Protein AF-A0A7J7L8E2-F1 (afdb_monomer_lite)

Structure (mmCIF, N/CA/C/O backbone):
data_AF-A0A7J7L8E2-F1
#
_entry.id   AF-A0A7J7L8E2-F1
#
loop_
_atom_site.group_PDB
_atom_site.id
_atom_site.type_symbol
_atom_site.label_atom_id
_atom_site.label_alt_id
_atom_site.label_comp_id
_atom_site.label_asym_id
_atom_site.label_entity_id
_atom_site.label_seq_id
_atom_site.pdbx_PDB_ins_code
_atom_site.Cartn_x
_atom_site.Cartn_y
_atom_site.Cartn_z
_atom_site.occupancy
_atom_site.B_iso_or_equiv
_atom_site.auth_seq_id
_atom_site.auth_comp_id
_atom_site.auth_asym_id
_atom_site.auth_atom_id
_atom_site.pdbx_PDB_model_num
ATOM 1 N N . MET A 1 1 ? -18.702 -11.189 7.205 1.00 62.34 1 MET A N 1
ATOM 2 C CA . MET A 1 1 ? -18.300 -9.788 6.963 1.00 62.34 1 MET A CA 1
ATOM 3 C C . MET A 1 1 ? -19.363 -8.897 7.583 1.00 62.34 1 MET A C 1
ATOM 5 O O . MET A 1 1 ? -20.535 -9.150 7.340 1.00 62.34 1 MET A O 1
ATOM 9 N N . PHE A 1 2 ? -18.977 -7.926 8.412 1.00 76.00 2 PHE A N 1
ATOM 10 C CA . PHE A 1 2 ? -19.891 -6.927 8.976 1.00 76.00 2 PHE A CA 1
ATOM 11 C C . PHE A 1 2 ? -19.674 -5.593 8.262 1.00 76.00 2 PHE A C 1
ATOM 13 O O . PHE A 1 2 ? -18.532 -5.157 8.160 1.00 76.00 2 PHE A O 1
ATOM 20 N N . VAL A 1 3 ? -20.743 -4.957 7.778 1.00 73.06 3 VAL A N 1
ATOM 21 C CA . VAL A 1 3 ? -20.687 -3.646 7.112 1.00 73.06 3 VAL A CA 1
ATOM 22 C C . VAL A 1 3 ? -21.486 -2.646 7.936 1.00 73.06 3 VAL A C 1
ATOM 24 O O . VAL A 1 3 ? -22.627 -2.920 8.303 1.00 73.06 3 VAL A O 1
ATOM 27 N N . MET A 1 4 ? -20.883 -1.502 8.235 1.00 76.44 4 MET A N 1
ATOM 28 C CA . MET A 1 4 ? -21.505 -0.402 8.968 1.00 76.44 4 MET A CA 1
ATOM 29 C C . MET A 1 4 ? -21.363 0.894 8.175 1.00 76.44 4 MET A C 1
ATOM 31 O O . MET A 1 4 ? -20.362 1.092 7.484 1.00 76.44 4 MET A O 1
ATOM 35 N N . SER A 1 5 ? -22.337 1.790 8.299 1.00 73.94 5 SER A N 1
ATOM 36 C CA . SER A 1 5 ? -22.281 3.140 7.731 1.00 73.94 5 SER A CA 1
ATOM 37 C C . SER A 1 5 ? -22.187 4.175 8.852 1.00 73.94 5 SER A C 1
ATOM 39 O O . SER A 1 5 ? -22.797 3.999 9.910 1.00 73.94 5 SER A O 1
ATOM 41 N N . GLU A 1 6 ? -21.447 5.266 8.638 1.00 68.56 6 GLU A N 1
ATOM 42 C CA . GLU A 1 6 ? -21.543 6.449 9.509 1.00 68.56 6 GLU A CA 1
ATOM 43 C C . GLU A 1 6 ? -22.869 7.209 9.328 1.00 68.56 6 GLU A C 1
ATOM 45 O O . GLU A 1 6 ? -23.291 7.961 10.209 1.00 68.56 6 GLU A O 1
ATOM 50 N N . GLU A 1 7 ? -23.569 6.996 8.212 1.00 60.00 7 GLU A N 1
ATOM 51 C CA . GLU A 1 7 ? -24.880 7.599 7.987 1.00 60.00 7 GLU A CA 1
ATOM 52 C C . GLU A 1 7 ? -25.942 6.897 8.843 1.00 60.00 7 GLU A C 1
ATOM 54 O O . GLU A 1 7 ? -26.401 5.796 8.544 1.00 60.00 7 GLU A O 1
ATOM 59 N N . GLY A 1 8 ? -26.324 7.555 9.939 1.00 49.78 8 GLY A N 1
ATOM 60 C CA . GLY A 1 8 ? -27.259 7.026 10.929 1.00 49.78 8 GLY A CA 1
ATOM 61 C C . GLY A 1 8 ? -26.544 6.490 12.170 1.00 49.78 8 GLY A C 1
ATOM 62 O O . GLY A 1 8 ? -25.355 6.201 12.166 1.00 49.78 8 GLY A O 1
ATOM 63 N N . CYS A 1 9 ? -27.268 6.377 13.282 1.00 50.84 9 CYS A N 1
ATOM 64 C CA . CYS A 1 9 ? -26.746 6.073 14.622 1.00 50.84 9 CYS A CA 1
ATOM 65 C C . CYS A 1 9 ? -25.932 4.760 14.776 1.00 50.84 9 CYS A C 1
ATOM 67 O O . CYS A 1 9 ? -25.470 4.477 15.879 1.00 50.84 9 CYS A O 1
ATOM 69 N N . GLN A 1 10 ? -25.705 3.989 13.710 1.00 59.97 10 GLN A N 1
ATOM 70 C CA . GLN A 1 10 ? -25.054 2.673 13.706 1.00 59.97 10 GLN A CA 1
ATOM 71 C C . GLN A 1 10 ? -23.618 2.707 14.252 1.00 59.97 10 GLN A C 1
ATOM 73 O O . GLN A 1 10 ? -23.217 1.822 15.005 1.00 59.97 10 GLN A O 1
ATOM 78 N N . LEU A 1 11 ? -22.844 3.765 13.978 1.00 64.62 11 LEU A N 1
ATOM 79 C CA . LEU A 1 11 ? -21.490 3.889 14.538 1.00 64.62 11 LEU A CA 1
ATOM 80 C C . LEU A 1 11 ? -21.457 4.157 16.049 1.00 64.62 11 LEU A C 1
ATOM 82 O O . LEU A 1 11 ? -20.422 3.920 16.673 1.00 64.62 11 LEU A O 1
ATOM 86 N N . ARG A 1 12 ? -22.549 4.654 16.650 1.00 64.31 12 ARG A N 1
ATOM 87 C CA . ARG A 1 12 ? -22.653 4.771 18.118 1.00 64.31 12 ARG A CA 1
ATOM 88 C C . ARG A 1 12 ? -22.847 3.405 18.770 1.00 64.31 12 ARG A C 1
ATOM 90 O O . ARG A 1 12 ? -22.465 3.230 19.920 1.00 64.31 12 ARG A O 1
ATOM 97 N N . GLU A 1 13 ? -23.397 2.443 18.035 1.00 67.06 13 GLU A N 1
ATOM 98 C CA . GLU A 1 13 ? -23.658 1.087 18.520 1.00 67.06 13 GLU A CA 1
ATOM 99 C C . GLU A 1 13 ? -22.421 0.184 18.440 1.00 67.06 13 GLU A C 1
ATOM 101 O O . GLU A 1 13 ? -22.360 -0.822 19.143 1.00 67.06 13 GLU A O 1
ATOM 106 N N . LEU A 1 14 ? -21.388 0.561 17.671 1.00 74.00 14 LEU A N 1
ATOM 107 C CA . LEU A 1 14 ? -20.131 -0.194 17.561 1.00 74.00 14 LEU A CA 1
ATOM 108 C C . LEU A 1 14 ? -19.477 -0.473 18.926 1.00 74.00 14 LEU A C 1
ATOM 110 O O . LEU A 1 14 ? -18.896 -1.541 19.148 1.00 74.00 14 LEU A O 1
ATOM 114 N N . SER A 1 15 ? -19.592 0.467 19.865 1.00 69.44 15 SER A N 1
ATOM 115 C CA . SER A 1 15 ? -19.115 0.294 21.241 1.00 69.44 15 SER A CA 1
ATOM 116 C C . SER A 1 15 ? -19.786 -0.902 21.932 1.00 69.44 15 SER A C 1
ATOM 118 O O . SER A 1 15 ? -19.092 -1.673 22.595 1.00 69.44 15 SER A O 1
ATOM 120 N N . ASN A 1 16 ? -21.076 -1.133 21.675 1.00 71.06 16 ASN A N 1
ATOM 121 C CA . ASN A 1 16 ? -21.894 -2.183 22.291 1.00 71.06 16 ASN A CA 1
ATOM 122 C C . ASN A 1 16 ? -21.730 -3.566 21.633 1.00 71.06 16 ASN A C 1
ATOM 124 O O . ASN A 1 16 ? -22.112 -4.577 22.217 1.00 71.06 16 ASN A O 1
ATOM 128 N N . LEU A 1 17 ? -21.141 -3.646 20.435 1.00 73.00 17 LEU A N 1
ATOM 129 C CA . LEU A 1 17 ? -20.972 -4.907 19.701 1.00 73.00 17 LEU A CA 1
ATOM 130 C C . LEU A 1 17 ? -19.707 -5.662 20.148 1.00 73.00 17 LEU A C 1
ATOM 132 O O . LEU A 1 17 ? -18.653 -5.549 19.523 1.00 73.00 17 LEU A O 1
ATOM 136 N N . SER A 1 18 ? -19.763 -6.405 21.256 1.00 71.94 18 SER A N 1
ATOM 137 C CA . SER A 1 18 ? -18.598 -7.121 21.821 1.00 71.94 18 SER A CA 1
ATOM 138 C C . SER A 1 18 ? -18.145 -8.343 21.011 1.00 71.94 18 SER A C 1
ATOM 140 O O . SER A 1 18 ? -16.978 -8.708 21.070 1.00 71.94 18 SER A O 1
ATOM 142 N N . ASN A 1 19 ? -19.039 -8.955 20.229 1.00 72.62 19 ASN A N 1
ATOM 143 C CA . ASN A 1 19 ? -18.798 -10.254 19.582 1.00 72.62 19 ASN A CA 1
ATOM 144 C C . ASN A 1 19 ? -18.341 -10.140 18.114 1.00 72.62 19 ASN A C 1
ATOM 146 O O . ASN A 1 19 ? -18.434 -11.106 17.356 1.00 72.62 19 ASN A O 1
ATOM 150 N N . LEU A 1 20 ? -17.883 -8.957 17.686 1.00 79.25 20 LEU A N 1
ATOM 151 C CA . LEU A 1 20 ? -17.375 -8.759 16.328 1.00 79.25 20 LEU A CA 1
ATOM 152 C C . LEU A 1 20 ? -16.078 -9.546 16.136 1.00 79.25 20 LEU A C 1
ATOM 154 O O . LEU A 1 20 ? -15.086 -9.306 16.820 1.00 79.25 20 LEU A O 1
ATOM 158 N N . CYS A 1 21 ? -16.089 -10.463 15.174 1.00 83.50 21 CYS A N 1
ATOM 159 C CA . CYS A 1 21 ? -14.945 -11.286 14.811 1.00 83.50 21 CYS A CA 1
ATOM 160 C C . CYS A 1 21 ? -14.736 -11.301 13.292 1.00 83.50 21 CYS A C 1
ATOM 162 O O . CYS A 1 21 ? -15.660 -11.073 12.505 1.00 83.50 21 CYS A O 1
ATOM 164 N N . GLY A 1 22 ? -13.499 -11.562 12.868 1.00 88.50 22 GLY A N 1
ATOM 165 C CA . GLY A 1 22 ? -13.155 -11.667 11.452 1.00 88.50 22 GLY A CA 1
ATOM 166 C C . GLY A 1 22 ? -13.040 -10.303 10.770 1.00 88.50 22 GLY A C 1
ATOM 167 O O . GLY A 1 22 ? -12.054 -9.603 10.987 1.00 88.50 22 GLY A O 1
ATOM 168 N N . SER A 1 23 ? -14.008 -9.951 9.918 1.00 89.75 23 SER A N 1
ATOM 169 C CA . SER A 1 23 ? -13.927 -8.799 9.003 1.00 89.75 23 SER A CA 1
ATOM 170 C C . SER A 1 23 ? -14.968 -7.727 9.304 1.00 89.75 23 SER A C 1
ATOM 172 O O . SER A 1 23 ? -16.166 -8.033 9.320 1.00 89.75 23 SER A O 1
ATOM 174 N N . LEU A 1 24 ? -14.512 -6.482 9.455 1.00 90.06 24 LEU A N 1
ATOM 175 C CA . LEU A 1 24 ? -15.336 -5.291 9.645 1.00 90.06 24 LEU A CA 1
ATOM 176 C C . LEU A 1 24 ? -15.063 -4.262 8.543 1.00 90.06 24 LEU A C 1
ATOM 178 O O . LEU A 1 24 ? -13.916 -3.898 8.303 1.00 90.06 24 LEU A O 1
ATOM 182 N N . THR A 1 25 ? -16.122 -3.748 7.933 1.00 89.69 25 THR A N 1
ATOM 183 C CA . THR A 1 25 ? -16.076 -2.657 6.959 1.00 89.69 25 THR A CA 1
ATOM 184 C C . THR A 1 25 ? -16.905 -1.495 7.484 1.00 89.69 25 THR A C 1
ATOM 186 O O . THR A 1 25 ? -18.062 -1.674 7.867 1.00 89.69 25 THR A O 1
ATOM 189 N N . ILE A 1 26 ? -16.318 -0.305 7.505 1.00 88.69 26 ILE A N 1
ATOM 190 C CA . ILE A 1 26 ? -16.976 0.940 7.896 1.00 88.69 26 ILE A CA 1
ATOM 191 C C . ILE A 1 26 ? -16.966 1.860 6.684 1.00 88.69 26 ILE A C 1
ATOM 193 O O . ILE A 1 26 ? -15.905 2.143 6.141 1.00 88.69 26 ILE A O 1
ATOM 197 N N . THR A 1 27 ? -18.146 2.296 6.263 1.00 89.50 27 THR A N 1
ATOM 198 C CA . THR A 1 27 ? -18.373 3.079 5.045 1.00 89.50 27 THR A CA 1
ATOM 199 C C . THR A 1 27 ? -18.939 4.454 5.355 1.00 89.50 27 THR A C 1
ATOM 201 O O . THR A 1 27 ? -19.485 4.688 6.439 1.00 89.50 27 THR A O 1
ATOM 204 N N . ASN A 1 28 ? -18.836 5.351 4.374 1.00 86.69 28 ASN A N 1
ATOM 205 C CA . ASN A 1 28 ? -19.310 6.729 4.446 1.00 86.69 28 ASN A CA 1
ATOM 206 C C . ASN A 1 28 ? -18.689 7.530 5.598 1.00 86.69 28 ASN A C 1
ATOM 208 O O . ASN A 1 28 ? -19.360 8.395 6.160 1.00 86.69 28 ASN A O 1
ATOM 212 N N . ILE A 1 29 ? -17.426 7.256 5.948 1.00 87.25 29 ILE A N 1
ATOM 213 C CA . ILE A 1 29 ? -16.727 7.993 7.008 1.00 87.25 29 ILE A CA 1
ATOM 214 C C . ILE A 1 29 ? -16.517 9.443 6.559 1.00 87.25 29 ILE A C 1
ATOM 216 O O . ILE A 1 29 ? -16.008 9.682 5.462 1.00 87.25 29 ILE A O 1
ATOM 220 N N . ARG A 1 30 ? -16.912 10.411 7.389 1.00 84.62 30 ARG A N 1
ATOM 221 C CA . ARG A 1 30 ? -16.850 11.848 7.082 1.00 84.62 30 ARG A CA 1
ATOM 222 C C . ARG A 1 30 ? -15.843 12.574 7.968 1.00 84.62 30 ARG A C 1
ATOM 224 O O . ARG A 1 30 ? -15.868 12.446 9.193 1.00 84.62 30 ARG A O 1
ATOM 231 N N . GLY A 1 31 ? -15.025 13.423 7.348 1.00 70.75 31 GLY A N 1
ATOM 232 C CA . GLY A 1 31 ? -14.178 14.390 8.053 1.00 70.75 31 GLY A CA 1
ATOM 233 C C . GLY A 1 31 ? -15.004 15.394 8.865 1.00 70.75 31 GLY A C 1
ATOM 234 O O . GLY A 1 31 ? -16.132 15.730 8.485 1.00 70.75 31 GLY A O 1
ATOM 235 N N . GLY A 1 32 ? -14.467 15.853 10.002 1.00 63.94 32 GLY A N 1
ATOM 236 C CA . GLY A 1 32 ? -15.132 16.825 10.885 1.00 63.94 32 GLY A CA 1
ATOM 237 C C . GLY A 1 32 ? -16.279 16.269 11.749 1.00 63.94 32 GLY A C 1
ATOM 238 O O . GLY A 1 32 ? -17.032 17.046 12.341 1.00 63.94 32 GLY A O 1
ATOM 239 N N . GLY A 1 33 ? -16.432 14.940 11.815 1.00 62.44 33 GLY A N 1
ATOM 240 C CA . GLY A 1 33 ? -17.435 14.234 12.620 1.00 62.44 33 GLY A CA 1
ATOM 241 C C . GLY A 1 33 ? -17.157 14.197 14.134 1.00 62.44 33 GLY A C 1
ATOM 242 O O . GLY A 1 33 ? -16.244 14.837 14.652 1.00 62.44 33 GLY A O 1
ATOM 243 N N . SER A 1 34 ? -17.993 13.456 14.874 1.00 59.78 34 SER A N 1
ATOM 244 C CA . SER A 1 34 ? -17.944 13.330 16.346 1.00 59.78 34 SER A CA 1
ATOM 245 C C . SER A 1 34 ? -16.536 13.041 16.883 1.00 59.78 34 SER A C 1
ATOM 247 O O . SER A 1 34 ? -15.856 12.173 16.363 1.00 59.78 34 SER A O 1
ATOM 249 N N . LYS A 1 35 ? -16.135 13.676 17.991 1.00 65.44 35 LYS A N 1
ATOM 250 C CA . LYS A 1 35 ? -14.823 13.464 18.641 1.00 65.44 35 LYS A CA 1
ATOM 251 C C . LYS A 1 35 ? -14.735 12.188 19.489 1.00 65.44 35 LYS A C 1
ATOM 253 O O . LYS A 1 35 ? -13.737 11.959 20.167 1.00 65.44 35 LYS A O 1
ATOM 258 N N . GLU A 1 36 ? -15.796 11.389 19.521 1.00 66.69 36 GLU A N 1
ATOM 259 C CA . GLU A 1 36 ? -15.841 10.164 20.314 1.00 66.69 36 GLU A CA 1
ATOM 260 C C . GLU A 1 36 ? -15.105 9.031 19.597 1.00 66.69 36 GLU A C 1
ATOM 262 O O . GLU A 1 36 ? -15.497 8.615 18.503 1.00 66.69 36 GLU A O 1
ATOM 267 N N . SER A 1 37 ? -14.059 8.511 20.247 1.00 68.25 37 SER A N 1
ATOM 268 C CA . SER A 1 37 ? -13.325 7.334 19.782 1.00 68.25 37 SER A CA 1
ATOM 269 C C . SER A 1 37 ? -14.286 6.179 19.497 1.00 68.25 37 SER A C 1
ATOM 271 O O . SER A 1 37 ? -15.122 5.809 20.329 1.00 68.25 37 SER A O 1
ATOM 273 N N . LYS A 1 38 ? -14.153 5.579 18.315 1.00 73.38 38 LYS A N 1
ATOM 274 C CA . LYS A 1 38 ? -14.846 4.346 17.965 1.00 73.38 38 LYS A CA 1
ATOM 275 C C . LYS A 1 38 ? -14.009 3.225 18.570 1.00 73.38 38 LYS A C 1
ATOM 277 O O . LYS A 1 38 ? -12.887 3.000 18.147 1.00 73.38 38 LYS A O 1
ATOM 282 N N . ASN A 1 39 ? -14.525 2.577 19.613 1.00 76.94 39 ASN A N 1
ATOM 283 C CA . ASN A 1 39 ? -13.834 1.602 20.472 1.00 76.94 39 ASN A CA 1
ATOM 284 C C . ASN A 1 39 ? -13.372 0.312 19.734 1.00 76.94 39 ASN A C 1
ATOM 286 O O . ASN A 1 39 ? -13.787 -0.791 20.084 1.00 76.94 39 ASN A O 1
ATOM 290 N N . LEU A 1 40 ? -12.541 0.438 18.695 1.00 86.12 40 LEU A N 1
ATOM 291 C CA . LEU A 1 40 ? -12.001 -0.642 17.868 1.00 86.12 40 LEU A CA 1
ATOM 292 C C . LEU A 1 40 ? -10.788 -1.309 18.517 1.00 86.12 40 LEU A C 1
ATOM 294 O O . LEU A 1 40 ? -10.596 -2.512 18.349 1.00 86.12 40 LEU A O 1
ATOM 298 N N . LYS A 1 41 ? -10.036 -0.572 19.342 1.00 85.44 41 LYS A N 1
ATOM 299 C CA . LYS A 1 41 ? -8.936 -1.118 20.147 1.00 85.44 41 LYS A CA 1
ATOM 300 C C . LYS A 1 41 ? -9.336 -2.278 21.044 1.00 85.44 41 LYS A C 1
ATOM 302 O O . LYS A 1 41 ? -8.492 -3.114 21.314 1.00 85.44 41 LYS A O 1
ATOM 307 N N . SER A 1 42 ? -10.578 -2.331 21.529 1.00 85.38 42 SER A N 1
ATOM 308 C CA . SER A 1 42 ? -11.051 -3.431 22.388 1.00 85.38 42 SER A CA 1
ATOM 309 C C . SER A 1 42 ? -11.581 -4.635 21.606 1.00 85.38 42 SER A C 1
ATOM 311 O O . SER A 1 42 ? -11.884 -5.668 22.198 1.00 85.38 42 SER A O 1
ATOM 313 N N . LYS A 1 43 ? -11.709 -4.536 20.276 1.00 87.88 43 LYS A N 1
ATOM 314 C CA . LYS A 1 43 ? -12.292 -5.586 19.429 1.00 87.88 43 LYS A CA 1
ATOM 315 C C . LYS A 1 43 ? -11.217 -6.579 18.985 1.00 87.88 43 LYS A C 1
ATOM 317 O O . LYS A 1 43 ? -10.881 -6.684 17.807 1.00 87.88 43 LYS A O 1
ATOM 322 N N . GLU A 1 44 ? -10.674 -7.321 19.945 1.00 88.56 44 GLU A N 1
ATOM 323 C CA . GLU A 1 44 ? -9.507 -8.196 19.765 1.00 88.56 44 GLU A CA 1
ATOM 324 C C . GLU A 1 44 ? -9.685 -9.353 18.774 1.00 88.56 44 GLU A C 1
ATOM 326 O O . GLU A 1 44 ? -8.687 -9.950 18.367 1.00 88.56 44 GLU A O 1
ATOM 331 N N . HIS A 1 45 ? -10.921 -9.685 18.385 1.00 90.31 45 HIS A N 1
ATOM 332 C CA . HIS A 1 45 ? -11.242 -10.750 17.427 1.00 90.31 45 HIS A CA 1
ATOM 333 C C . HIS A 1 45 ? -11.388 -10.251 15.981 1.00 90.31 45 HIS A C 1
ATOM 335 O O . HIS A 1 45 ? -11.566 -11.063 15.066 1.00 90.31 45 HIS A O 1
ATOM 341 N N . ILE A 1 46 ? -11.299 -8.938 15.746 1.00 90.31 46 ILE A N 1
ATOM 342 C CA . ILE A 1 46 ? -11.226 -8.386 14.391 1.00 90.31 46 ILE A CA 1
ATOM 343 C C . ILE A 1 46 ? -9.827 -8.666 13.826 1.00 90.31 46 ILE A C 1
ATOM 345 O O . ILE A 1 46 ? -8.806 -8.482 14.490 1.00 90.31 46 ILE A O 1
ATOM 349 N N . ARG A 1 47 ? -9.797 -9.169 12.594 1.00 91.69 47 ARG A N 1
ATOM 350 C CA . ARG A 1 47 ? -8.588 -9.524 11.835 1.00 91.69 47 ARG A CA 1
ATOM 351 C C . ARG A 1 47 ? -8.488 -8.748 10.528 1.00 91.69 47 ARG A C 1
ATOM 353 O O . ARG A 1 47 ? -7.381 -8.498 10.065 1.00 91.69 47 ARG A O 1
ATOM 360 N N . LYS A 1 48 ? -9.620 -8.335 9.955 1.00 93.00 48 LYS A N 1
ATOM 361 C CA . LYS A 1 48 ? -9.686 -7.531 8.732 1.00 93.00 48 LYS A CA 1
ATOM 362 C C . LYS A 1 48 ? -10.517 -6.278 8.993 1.00 93.00 48 LYS A C 1
ATOM 364 O O . LYS A 1 48 ? -11.625 -6.381 9.522 1.00 93.00 48 LYS A O 1
ATOM 369 N N . LEU A 1 49 ? -9.983 -5.116 8.639 1.00 92.56 49 LEU A N 1
ATOM 370 C CA . LEU A 1 49 ? -10.658 -3.830 8.779 1.00 92.56 49 LEU A CA 1
ATOM 371 C C . LEU A 1 49 ? -10.591 -3.080 7.452 1.00 92.56 49 LEU A C 1
ATOM 373 O O . LEU A 1 49 ? -9.524 -2.975 6.851 1.00 92.56 49 LEU A O 1
ATOM 377 N N . GLN A 1 50 ? -11.721 -2.532 7.026 1.00 94.25 50 GLN A N 1
ATOM 378 C CA . GLN A 1 50 ? -11.793 -1.581 5.928 1.00 94.25 50 GLN A CA 1
ATOM 379 C C . GLN A 1 50 ? -12.451 -0.292 6.410 1.00 94.25 50 GLN A C 1
ATOM 381 O O . GLN A 1 50 ? -13.533 -0.330 6.997 1.00 94.25 50 GLN A O 1
ATOM 386 N N . LEU A 1 51 ? -11.799 0.832 6.136 1.00 92.50 51 LEU A N 1
ATOM 387 C CA . LEU A 1 51 ? -12.334 2.174 6.331 1.00 92.50 51 LEU A CA 1
ATOM 388 C C . LEU A 1 51 ? -12.526 2.814 4.959 1.00 92.50 51 LEU A C 1
ATOM 390 O O . LEU A 1 51 ? -11.572 2.958 4.197 1.00 92.50 51 LEU A O 1
ATOM 394 N N . ASP A 1 52 ? -13.766 3.162 4.650 1.00 92.00 52 ASP A N 1
ATOM 395 C CA . ASP A 1 52 ? -14.184 3.748 3.384 1.00 92.00 52 ASP A CA 1
ATOM 396 C C . ASP A 1 52 ? -14.789 5.128 3.655 1.00 92.00 52 ASP A C 1
ATOM 398 O O . ASP A 1 52 ? -15.870 5.268 4.244 1.00 92.00 52 ASP A O 1
ATOM 402 N N . PHE A 1 53 ? -14.011 6.150 3.307 1.00 91.25 53 PHE A N 1
ATOM 403 C CA . PHE A 1 53 ? -14.345 7.550 3.511 1.00 91.25 53 PHE A CA 1
ATOM 404 C C . PHE A 1 53 ? -15.223 8.065 2.373 1.00 91.25 53 PHE A C 1
ATOM 406 O O . PHE A 1 53 ? -15.231 7.538 1.260 1.00 91.25 53 PHE A O 1
ATOM 413 N N . VAL A 1 54 ? -15.985 9.125 2.640 1.00 89.00 54 VAL A N 1
ATOM 414 C CA . VAL A 1 54 ? -16.812 9.743 1.603 1.00 89.00 54 VAL A CA 1
ATOM 415 C C . VAL A 1 54 ? -15.921 10.284 0.489 1.00 89.00 54 VAL A C 1
ATOM 417 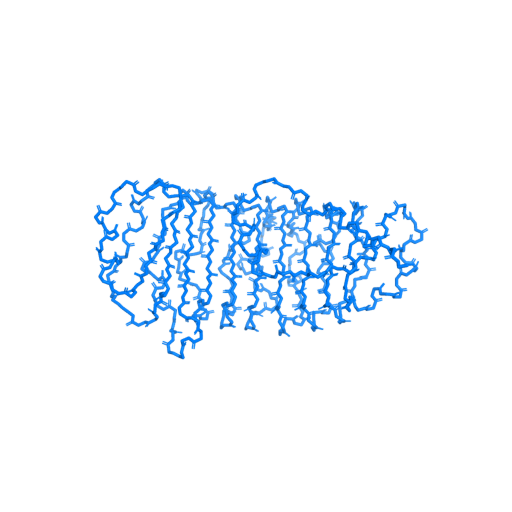O O . VAL A 1 54 ? -15.161 11.238 0.654 1.00 89.00 54 VAL A O 1
ATOM 420 N N . LYS A 1 55 ? -16.075 9.680 -0.687 1.00 86.06 55 LYS A N 1
ATOM 421 C CA . LYS A 1 55 ? -15.338 10.016 -1.899 1.00 86.06 55 LYS A CA 1
ATOM 422 C C . LYS A 1 55 ? -15.387 11.518 -2.208 1.00 86.06 55 LYS A C 1
ATOM 424 O O . LYS A 1 55 ? -16.460 12.088 -2.398 1.00 86.06 55 LYS A O 1
ATOM 429 N N . TYR A 1 56 ? -14.205 12.128 -2.323 1.00 74.12 56 TYR A N 1
ATOM 430 C CA . TYR A 1 56 ? -13.997 13.534 -2.701 1.00 74.12 56 TYR A CA 1
ATOM 431 C C . TYR A 1 56 ? -14.750 14.547 -1.820 1.00 74.12 56 TYR A C 1
ATOM 433 O O . TYR A 1 56 ? -15.243 15.571 -2.307 1.00 74.12 56 TYR A O 1
ATOM 441 N N . GLN A 1 57 ? -14.842 14.278 -0.514 1.00 78.38 57 GLN A N 1
ATOM 442 C CA . GLN A 1 57 ? -15.320 15.265 0.450 1.00 78.38 57 GLN A CA 1
ATOM 443 C C . GLN A 1 57 ? -14.371 16.478 0.464 1.00 78.38 57 GLN A C 1
ATOM 445 O O . GLN A 1 57 ? -13.189 16.350 0.757 1.00 78.38 57 GLN A O 1
ATOM 450 N N . ARG A 1 58 ? -14.895 17.665 0.125 1.00 72.56 58 ARG A N 1
ATOM 451 C CA . ARG A 1 58 ? -14.091 18.890 -0.069 1.00 72.56 58 ARG A CA 1
ATOM 452 C C . ARG A 1 58 ? -13.354 19.374 1.184 1.00 72.56 58 ARG A C 1
ATOM 454 O O . ARG A 1 58 ? -12.285 19.950 1.045 1.00 72.56 58 ARG A O 1
ATOM 461 N N . ASP A 1 59 ? -13.914 19.116 2.362 1.00 75.88 59 ASP A N 1
ATOM 462 C CA . ASP A 1 59 ? -13.414 19.617 3.648 1.00 75.88 59 ASP A CA 1
ATOM 463 C C . ASP A 1 59 ? -12.956 18.477 4.581 1.00 75.88 59 ASP A C 1
ATOM 465 O O . ASP A 1 59 ? -13.012 18.615 5.802 1.00 75.88 59 ASP A O 1
ATOM 469 N N . ASP A 1 60 ? -12.570 17.317 4.031 1.00 80.81 60 ASP A N 1
ATOM 470 C CA . ASP A 1 60 ? -11.988 16.241 4.842 1.00 80.81 60 ASP A CA 1
ATOM 471 C C . ASP A 1 60 ? -10.523 16.554 5.168 1.00 80.81 60 ASP A C 1
ATOM 473 O O . ASP A 1 60 ? -9.639 16.447 4.322 1.00 80.81 60 ASP A O 1
ATOM 477 N N . ASP A 1 61 ? -10.273 16.942 6.416 1.00 81.88 61 ASP A N 1
ATOM 478 C CA . ASP A 1 61 ? -8.935 17.154 6.970 1.00 81.88 61 ASP A CA 1
ATOM 479 C C . ASP A 1 61 ? -8.259 15.844 7.416 1.00 81.88 61 ASP A C 1
ATOM 481 O O . ASP A 1 61 ? -7.134 15.856 7.920 1.00 81.88 61 ASP A O 1
ATOM 485 N N . GLY A 1 62 ? -8.942 14.707 7.246 1.00 85.62 62 GLY A N 1
ATOM 486 C CA . GLY A 1 62 ? -8.501 13.395 7.689 1.00 85.62 62 GLY A CA 1
ATOM 487 C C . GLY A 1 62 ? -8.678 13.154 9.187 1.00 85.62 62 GLY A C 1
ATOM 488 O O . GLY A 1 62 ? -8.380 12.064 9.662 1.00 85.62 62 GLY A O 1
ATOM 489 N N . SER A 1 63 ? -9.204 14.105 9.964 1.00 87.50 63 SER A N 1
ATOM 490 C CA . SER A 1 63 ? -9.288 13.980 11.430 1.00 87.50 63 SER A CA 1
ATOM 491 C C . SER A 1 63 ? -10.099 12.772 11.909 1.00 87.50 63 SER A C 1
ATOM 493 O O . SER A 1 63 ? -9.824 12.224 12.976 1.00 87.50 63 SER A O 1
ATOM 495 N N . ALA A 1 64 ? -11.073 12.310 11.119 1.00 88.69 64 ALA A N 1
ATOM 496 C CA . ALA A 1 64 ? -11.946 11.200 11.492 1.00 88.69 64 ALA A CA 1
ATOM 497 C C . ALA A 1 64 ? -11.191 9.875 11.680 1.00 88.69 64 ALA A C 1
ATOM 499 O O . ALA A 1 64 ? -11.602 9.053 12.500 1.00 88.69 64 ALA A O 1
ATOM 500 N N . ILE A 1 65 ? -10.066 9.671 10.984 1.00 90.06 65 ILE A N 1
ATOM 501 C CA . ILE A 1 65 ? -9.281 8.434 11.089 1.00 90.06 65 ILE A CA 1
ATOM 502 C C . ILE A 1 65 ? -8.715 8.215 12.504 1.00 90.06 65 ILE A C 1
ATOM 504 O O . ILE A 1 65 ? -8.568 7.072 12.928 1.00 90.06 65 ILE A O 1
ATOM 508 N N . GLU A 1 66 ? -8.488 9.284 13.282 1.00 88.00 66 GLU A N 1
ATOM 509 C CA . GLU A 1 66 ? -8.033 9.226 14.686 1.00 88.00 66 GLU A CA 1
ATOM 510 C C . GLU A 1 66 ? -8.983 8.423 15.587 1.00 88.00 66 GLU A C 1
ATOM 512 O O . GLU A 1 66 ? -8.595 7.894 16.627 1.00 88.00 66 GLU A O 1
ATOM 517 N N . LEU A 1 67 ? -10.247 8.296 15.183 1.00 86.56 67 LEU A N 1
ATOM 518 C CA . LEU A 1 67 ? -11.269 7.610 15.961 1.00 86.56 67 LEU A CA 1
ATOM 519 C C . LEU A 1 67 ? -11.264 6.096 15.746 1.00 86.56 67 LEU A C 1
ATOM 521 O O . LEU A 1 67 ? -11.926 5.400 16.511 1.00 86.56 67 LEU A O 1
ATOM 525 N N . PHE A 1 68 ? -10.559 5.593 14.728 1.00 88.62 68 PHE A N 1
ATOM 526 C CA . PHE A 1 68 ? -10.663 4.211 14.249 1.00 88.62 68 PHE A CA 1
ATOM 527 C C . PHE A 1 68 ? -9.408 3.369 14.507 1.00 88.62 68 PHE A C 1
ATOM 529 O O . PHE A 1 68 ? -9.163 2.400 13.789 1.00 88.62 68 PHE A O 1
ATOM 536 N N . GLU A 1 69 ? -8.623 3.702 15.534 1.00 90.25 69 GLU A N 1
ATOM 537 C CA . GLU A 1 69 ? -7.427 2.929 15.875 1.00 90.25 69 GLU A CA 1
ATOM 538 C C . GLU A 1 69 ? -7.785 1.454 16.191 1.00 90.25 69 GLU A C 1
ATOM 540 O O . GLU A 1 69 ? -8.551 1.187 17.129 1.00 90.25 69 GLU A O 1
ATOM 545 N N . PRO A 1 70 ? -7.268 0.483 15.412 1.00 89.94 70 PRO A N 1
ATOM 546 C CA . PRO A 1 70 ? -7.637 -0.923 15.534 1.00 89.94 70 PRO A CA 1
ATOM 547 C C . PRO A 1 70 ? -6.881 -1.637 16.661 1.00 89.94 70 PRO A C 1
ATOM 549 O O . PRO A 1 70 ? -5.858 -1.170 17.160 1.00 89.94 70 PRO A O 1
ATOM 552 N N . HIS A 1 71 ? -7.351 -2.830 17.036 1.00 89.44 71 HIS A N 1
ATOM 553 C CA . HIS A 1 71 ? -6.570 -3.732 17.884 1.00 89.44 71 HIS A CA 1
ATOM 554 C C . HIS A 1 71 ? -5.298 -4.214 17.139 1.00 89.44 71 HIS A C 1
ATOM 556 O O . HIS A 1 71 ? -5.395 -4.568 15.962 1.00 89.44 71 HIS A O 1
ATOM 562 N N . PRO A 1 72 ? -4.133 -4.368 17.803 1.00 88.56 72 PRO A N 1
ATOM 563 C CA . PRO A 1 72 ? -2.877 -4.842 17.187 1.00 88.56 72 PRO A CA 1
ATOM 564 C C . PRO A 1 72 ? -2.900 -6.227 16.507 1.00 88.56 72 PRO A C 1
ATOM 566 O O . PRO A 1 72 ? -1.953 -6.594 15.814 1.00 88.56 72 PRO A O 1
ATOM 569 N N . ASN A 1 73 ? -3.984 -6.994 16.676 1.00 90.19 73 ASN A N 1
ATOM 570 C CA . ASN A 1 73 ? -4.148 -8.325 16.077 1.00 90.19 73 ASN A CA 1
ATOM 571 C C . ASN A 1 73 ? -4.639 -8.238 14.622 1.00 90.19 73 ASN A C 1
ATOM 573 O O . ASN A 1 73 ? -4.967 -9.260 14.021 1.00 90.19 73 ASN A O 1
ATOM 577 N N . LEU A 1 74 ? -4.768 -7.024 14.085 1.00 91.12 74 LEU A N 1
ATOM 578 C CA . LEU A 1 74 ? -5.217 -6.794 12.727 1.00 91.12 74 LEU A CA 1
ATOM 579 C C . LEU A 1 74 ? -4.213 -7.385 11.730 1.00 91.12 74 LEU A C 1
ATOM 581 O O . LEU A 1 74 ? -3.022 -7.096 11.783 1.00 91.12 74 LEU A O 1
ATOM 585 N N . GLU A 1 75 ? -4.713 -8.202 10.810 1.00 93.19 75 GLU A N 1
ATOM 586 C CA . GLU A 1 75 ? -3.923 -8.881 9.781 1.00 93.19 75 GLU A CA 1
ATOM 587 C C . GLU A 1 75 ? -4.079 -8.226 8.406 1.00 93.19 75 GLU A C 1
ATOM 589 O O . GLU A 1 75 ? -3.157 -8.277 7.591 1.00 93.19 75 GLU A O 1
ATOM 594 N N . MET A 1 76 ? -5.226 -7.594 8.145 1.00 94.06 76 MET A N 1
ATOM 595 C CA . MET A 1 76 ? -5.510 -6.882 6.901 1.00 94.06 76 MET A CA 1
ATOM 596 C C . MET A 1 76 ? -6.139 -5.525 7.190 1.00 94.06 76 MET A C 1
ATOM 598 O O . MET A 1 76 ? -7.134 -5.444 7.916 1.00 94.06 76 MET A O 1
ATOM 602 N N . PHE A 1 77 ? -5.587 -4.484 6.573 1.00 93.81 77 PHE A N 1
ATOM 603 C CA . PHE A 1 77 ? -6.115 -3.136 6.683 1.00 93.81 77 PHE A CA 1
ATOM 604 C C . PHE A 1 77 ? -6.270 -2.471 5.318 1.00 93.81 77 PHE A C 1
ATOM 606 O O . PHE A 1 77 ? -5.313 -2.410 4.547 1.00 93.81 77 PHE A O 1
ATOM 613 N N . THR A 1 78 ? -7.470 -1.963 5.046 1.00 95.00 78 THR A N 1
ATOM 614 C CA . THR A 1 78 ? -7.805 -1.241 3.817 1.00 95.00 78 THR A CA 1
ATOM 615 C C . THR A 1 78 ? -8.315 0.155 4.153 1.00 95.00 78 THR A C 1
ATOM 617 O O . THR A 1 78 ? -9.222 0.305 4.973 1.00 95.00 78 THR A O 1
ATOM 620 N N . ILE A 1 79 ? -7.760 1.169 3.494 1.00 94.75 79 ILE A N 1
ATOM 621 C CA . ILE A 1 79 ? -8.188 2.567 3.602 1.00 94.75 79 ILE A CA 1
ATOM 622 C C . ILE A 1 79 ? -8.544 3.064 2.202 1.00 94.75 79 ILE A C 1
ATOM 624 O O . ILE A 1 79 ? -7.706 3.013 1.300 1.00 94.75 79 ILE A O 1
ATOM 628 N N . LEU A 1 80 ? -9.775 3.544 2.031 1.00 93.75 80 LEU A N 1
ATOM 629 C CA . LEU A 1 80 ? -10.280 4.084 0.771 1.00 93.75 80 LEU A CA 1
ATOM 630 C C . LEU A 1 80 ? -10.672 5.552 0.938 1.00 93.75 80 LEU A C 1
ATOM 632 O O . LEU A 1 80 ? -11.353 5.896 1.903 1.00 93.75 80 LEU A O 1
ATOM 636 N N . TYR A 1 81 ? -10.284 6.391 -0.023 1.00 92.88 81 TYR A N 1
ATOM 637 C CA . TYR A 1 81 ? -10.729 7.787 -0.148 1.00 92.88 81 TYR A CA 1
ATOM 638 C C . TYR A 1 81 ? -10.408 8.709 1.041 1.00 92.88 81 TYR A C 1
ATOM 640 O O . TYR A 1 81 ? -11.071 9.729 1.215 1.00 92.88 81 TYR A O 1
ATOM 648 N N . TYR A 1 82 ? -9.399 8.382 1.852 1.00 92.75 82 TYR A N 1
ATOM 649 C CA . TYR A 1 82 ? -8.961 9.238 2.958 1.00 92.75 82 TYR A CA 1
ATOM 650 C C . TYR A 1 82 ? -8.499 10.611 2.444 1.00 92.75 82 TYR A C 1
ATOM 652 O O . TYR A 1 82 ? -7.609 10.684 1.590 1.00 92.75 82 TYR A O 1
ATOM 660 N N . GLY A 1 83 ? -9.093 11.693 2.960 1.00 91.50 83 GLY A N 1
ATOM 661 C CA . GLY A 1 83 ? -8.833 13.061 2.505 1.00 91.50 83 GLY A CA 1
ATOM 662 C C . GLY A 1 83 ? -7.647 13.762 3.169 1.00 91.50 83 GLY A C 1
ATOM 663 O O . GLY A 1 83 ? -7.212 14.800 2.670 1.00 91.50 83 GLY A O 1
ATOM 664 N N . GLY A 1 84 ? -7.088 13.209 4.250 1.00 91.19 84 GLY A N 1
ATOM 665 C CA . GLY A 1 84 ? -5.961 13.818 4.961 1.00 91.19 84 GLY A CA 1
ATOM 666 C C . GLY A 1 84 ? -4.621 13.678 4.232 1.00 91.19 84 GLY A C 1
ATOM 667 O O . GLY A 1 84 ? -4.366 12.703 3.526 1.00 91.19 84 GLY A O 1
ATOM 668 N N . SER A 1 85 ? -3.718 14.640 4.448 1.00 90.94 85 SER A N 1
ATOM 669 C CA . SER A 1 85 ? -2.386 14.641 3.819 1.00 90.94 85 SER A CA 1
ATOM 670 C C . SER A 1 85 ? -1.349 13.771 4.528 1.00 90.94 85 SER A C 1
ATOM 672 O O . SER A 1 85 ? -0.325 13.409 3.946 1.00 90.94 85 SER A O 1
ATOM 674 N N . LYS A 1 86 ? -1.609 13.413 5.789 1.00 90.75 86 LYS A N 1
ATOM 675 C CA . LYS A 1 86 ? -0.754 12.563 6.625 1.00 90.75 86 LYS A CA 1
ATOM 676 C C . LYS A 1 86 ? -1.617 11.605 7.424 1.00 90.75 86 LYS A C 1
ATOM 678 O O . LYS A 1 86 ? -2.747 11.932 7.782 1.00 90.75 86 LYS A O 1
ATOM 683 N N . PHE A 1 87 ? -1.074 10.434 7.719 1.00 91.50 87 PHE A N 1
ATOM 684 C CA . PHE A 1 87 ? -1.711 9.497 8.634 1.00 91.50 87 PHE A CA 1
ATOM 685 C C . PHE A 1 87 ? -1.456 9.872 10.104 1.00 91.50 87 PHE A C 1
ATOM 687 O O . PHE A 1 87 ? -0.453 10.523 10.407 1.00 91.50 87 PHE A O 1
ATOM 694 N N . PRO A 1 88 ? -2.357 9.469 11.017 1.00 88.44 88 PRO A N 1
ATOM 695 C CA . PRO A 1 88 ? -2.235 9.726 12.449 1.00 88.44 88 PRO A CA 1
ATOM 696 C C . PRO A 1 88 ? -1.092 8.920 13.073 1.00 88.44 88 PRO A C 1
ATOM 698 O O . PRO A 1 88 ? -0.648 7.910 12.525 1.00 88.44 88 PRO A O 1
ATOM 701 N N . LYS A 1 89 ? -0.668 9.301 14.283 1.00 86.62 89 LYS A N 1
ATOM 702 C CA . LYS A 1 89 ? 0.470 8.661 14.972 1.00 86.62 89 LYS A CA 1
ATOM 703 C C . LYS A 1 89 ? 0.301 7.160 15.188 1.00 86.62 89 LYS A C 1
ATOM 705 O O . LYS A 1 89 ? 1.278 6.420 15.154 1.00 86.62 89 LYS A O 1
ATOM 710 N N . TRP A 1 90 ? -0.922 6.684 15.403 1.00 87.50 90 TRP A N 1
ATOM 711 C CA . TRP A 1 90 ? -1.154 5.258 15.627 1.00 87.50 90 TRP A CA 1
ATOM 712 C C . TRP A 1 90 ? -0.876 4.393 14.383 1.00 87.50 90 TRP A C 1
ATOM 714 O O . TRP A 1 90 ? -0.655 3.190 14.514 1.00 87.50 90 TRP A O 1
ATOM 724 N N . MET A 1 91 ? -0.806 4.999 13.191 1.00 87.69 91 MET A N 1
ATOM 725 C CA . MET A 1 91 ? -0.388 4.343 11.945 1.00 87.69 91 MET A CA 1
ATOM 726 C C . MET A 1 91 ? 1.132 4.249 11.779 1.00 87.69 91 MET A C 1
ATOM 728 O O . MET A 1 91 ? 1.599 3.600 10.844 1.00 87.69 91 MET A O 1
ATOM 732 N N . GLU A 1 92 ? 1.924 4.871 12.658 1.00 83.00 92 GLU A N 1
ATOM 733 C CA . GLU A 1 92 ? 3.391 4.779 12.625 1.00 83.00 92 GLU A CA 1
ATOM 734 C C . GLU A 1 92 ? 3.922 3.412 13.086 1.00 83.00 92 GLU A C 1
ATOM 736 O O . GLU A 1 92 ? 5.132 3.220 13.096 1.00 83.00 92 GLU A O 1
ATOM 741 N N . PHE A 1 93 ? 3.036 2.471 13.448 1.00 71.69 93 PHE A N 1
ATOM 742 C CA . PHE A 1 93 ? 3.302 1.047 13.693 1.00 71.69 93 PHE A CA 1
ATOM 743 C C . PHE A 1 93 ? 4.716 0.745 14.221 1.00 71.69 93 PHE A C 1
ATOM 745 O O . PHE A 1 93 ? 5.554 0.156 13.544 1.00 71.69 93 PHE A O 1
ATOM 752 N N . GLN A 1 94 ? 4.991 1.152 15.457 1.00 58.97 94 GLN A N 1
ATOM 753 C CA . GLN A 1 94 ? 6.359 1.207 15.981 1.00 58.97 94 GLN A CA 1
ATOM 754 C C . GLN A 1 94 ? 6.925 -0.138 16.494 1.00 58.97 94 GLN A C 1
ATOM 756 O O . GLN A 1 94 ? 7.831 -0.133 17.326 1.00 58.97 94 GLN A O 1
ATOM 761 N N . SER A 1 95 ? 6.414 -1.312 16.095 1.00 53.50 95 SER A N 1
ATOM 762 C CA . SER A 1 95 ? 6.874 -2.585 16.693 1.00 53.50 95 SER A CA 1
ATOM 763 C C . SER A 1 95 ? 6.562 -3.858 15.903 1.00 53.50 95 SER A C 1
ATOM 765 O O . SER A 1 95 ? 5.574 -3.945 15.178 1.00 53.50 95 SER A O 1
ATOM 767 N N . SER A 1 96 ? 7.351 -4.900 16.191 1.00 56.81 96 SER A N 1
ATOM 768 C CA . SER A 1 96 ? 7.152 -6.312 15.813 1.00 56.81 96 SER A CA 1
ATOM 769 C C . SER A 1 96 ? 5.860 -6.948 16.356 1.00 56.81 96 SER A C 1
ATOM 771 O O . SER A 1 96 ? 5.500 -8.056 15.965 1.00 56.81 96 SER A O 1
ATOM 773 N N . SER A 1 97 ? 5.136 -6.254 17.239 1.00 60.03 97 SER A N 1
ATOM 774 C CA . SER A 1 97 ? 3.887 -6.718 17.860 1.00 60.03 97 SER A CA 1
ATOM 775 C C . SER A 1 97 ? 2.652 -6.619 16.957 1.00 60.03 97 SER A C 1
ATOM 777 O O . SER A 1 97 ? 1.579 -7.076 17.349 1.00 60.03 97 SER A O 1
ATOM 779 N N . ILE A 1 98 ? 2.767 -6.001 15.779 1.00 78.69 98 ILE A N 1
ATOM 780 C CA . ILE A 1 98 ? 1.650 -5.820 14.846 1.00 78.69 98 ILE A CA 1
ATOM 781 C C . ILE A 1 98 ? 1.628 -6.967 13.836 1.00 78.69 98 ILE A C 1
ATOM 783 O O . ILE A 1 98 ? 2.612 -7.232 13.145 1.00 78.69 98 ILE A O 1
ATOM 787 N N . MET A 1 99 ? 0.477 -7.627 13.714 1.00 85.00 99 MET A N 1
ATOM 788 C CA . MET A 1 99 ? 0.289 -8.806 12.854 1.00 85.00 99 MET A CA 1
ATOM 789 C C . MET A 1 99 ? -0.124 -8.462 11.414 1.00 85.00 99 MET A C 1
ATOM 791 O O . MET A 1 99 ? -0.591 -9.336 10.684 1.00 85.00 99 MET A O 1
ATOM 795 N N . LEU A 1 100 ? 0.048 -7.208 10.991 1.00 90.75 100 LEU A N 1
ATOM 796 C CA . LEU A 1 100 ? -0.458 -6.694 9.722 1.00 90.75 100 LEU A CA 1
ATOM 797 C C . LEU A 1 100 ? 0.272 -7.310 8.521 1.00 90.75 100 LEU A C 1
ATOM 799 O O . LEU A 1 100 ? 1.382 -6.925 8.169 1.00 90.75 100 LEU A O 1
ATOM 803 N N . ARG A 1 101 ? -0.385 -8.257 7.851 1.00 93.75 101 ARG A N 1
ATOM 804 C CA . ARG A 1 101 ? 0.136 -8.971 6.676 1.00 93.75 101 ARG A CA 1
ATOM 805 C C . ARG A 1 101 ? -0.213 -8.287 5.367 1.00 93.75 101 ARG A C 1
ATOM 807 O O . ARG A 1 101 ? 0.522 -8.452 4.391 1.00 93.75 101 ARG A O 1
ATOM 814 N N . ARG A 1 102 ? -1.336 -7.573 5.317 1.00 94.31 102 ARG A N 1
ATOM 815 C CA . ARG A 1 102 ? -1.833 -6.917 4.105 1.00 94.31 102 ARG A CA 1
ATOM 816 C C . ARG A 1 102 ? -2.247 -5.486 4.409 1.00 94.31 102 ARG A C 1
ATOM 818 O O . ARG A 1 102 ? -3.055 -5.260 5.306 1.00 94.31 102 ARG A O 1
ATOM 825 N N . LEU A 1 103 ? -1.718 -4.548 3.635 1.00 93.75 103 LEU A N 1
ATOM 826 C CA . LEU A 1 103 ? -2.077 -3.138 3.711 1.00 93.75 103 LEU A CA 1
ATOM 827 C C . LEU A 1 103 ? -2.479 -2.648 2.322 1.00 93.75 103 LEU A C 1
ATOM 829 O O . LEU A 1 103 ? -1.738 -2.835 1.355 1.00 93.75 103 LEU A O 1
ATOM 833 N N . GLN A 1 104 ? -3.653 -2.035 2.239 1.00 95.12 104 GLN A N 1
ATOM 834 C CA . GLN A 1 104 ? -4.184 -1.439 1.024 1.00 95.12 104 GLN A CA 1
ATOM 835 C C . GLN A 1 104 ? -4.577 0.011 1.279 1.00 95.12 104 GLN A C 1
ATOM 837 O O . GLN A 1 104 ? -5.312 0.313 2.220 1.00 95.12 104 GLN A O 1
ATOM 842 N N . ILE A 1 105 ? -4.120 0.896 0.401 1.00 95.00 105 ILE A N 1
ATOM 843 C CA . ILE A 1 105 ? -4.444 2.319 0.431 1.00 95.00 105 ILE A CA 1
ATOM 844 C C . ILE A 1 105 ? -4.832 2.712 -0.976 1.00 95.00 105 ILE A C 1
ATOM 846 O O . ILE A 1 105 ? -4.051 2.519 -1.909 1.00 95.00 105 ILE A O 1
ATOM 850 N N . SER A 1 106 ? -6.054 3.200 -1.143 1.00 94.88 106 SER A N 1
ATOM 851 C CA . SER A 1 106 ? -6.587 3.485 -2.469 1.00 94.88 106 SER A CA 1
ATOM 852 C C . SER A 1 106 ? -7.347 4.800 -2.492 1.00 94.88 106 SER A C 1
ATOM 854 O O . SER A 1 106 ? -8.161 5.074 -1.614 1.00 94.88 106 SER A O 1
ATOM 856 N N . GLU A 1 107 ? -7.102 5.598 -3.529 1.00 93.38 107 GLU A N 1
ATOM 857 C CA . GLU A 1 107 ? -7.781 6.874 -3.783 1.00 93.38 107 GLU A CA 1
ATOM 858 C C . GLU A 1 107 ? -7.597 7.916 -2.662 1.00 93.38 107 GLU A C 1
ATOM 860 O O . GLU A 1 107 ? -8.379 8.860 -2.544 1.00 93.38 107 GLU A O 1
ATOM 865 N N . CYS A 1 108 ? -6.546 7.780 -1.850 1.00 93.25 108 CYS A N 1
ATOM 866 C CA . CYS A 1 108 ? -6.155 8.757 -0.831 1.00 93.25 108 CYS A CA 1
ATOM 867 C C . CYS A 1 108 ? -5.296 9.853 -1.478 1.00 93.25 108 CYS A C 1
ATOM 869 O O . CYS A 1 108 ? -4.096 9.959 -1.231 1.00 93.25 108 CYS A O 1
ATOM 871 N N . ARG A 1 109 ? -5.905 10.630 -2.378 1.00 91.94 109 ARG A N 1
ATOM 872 C CA . ARG A 1 109 ? -5.193 11.495 -3.338 1.00 91.94 109 ARG A CA 1
ATOM 873 C C . ARG A 1 109 ? -4.361 12.599 -2.697 1.00 91.94 109 ARG A C 1
ATOM 875 O O . ARG A 1 109 ? -3.340 12.970 -3.255 1.00 91.94 109 ARG A O 1
ATOM 882 N N . ASN A 1 110 ? -4.771 13.084 -1.528 1.00 92.12 110 ASN A N 1
ATOM 883 C CA . ASN A 1 110 ? -4.069 14.145 -0.807 1.00 92.12 110 ASN A CA 1
ATOM 884 C C . ASN A 1 110 ? -2.876 13.633 0.013 1.00 92.12 110 ASN A C 1
ATOM 886 O O . ASN A 1 110 ? -2.130 14.448 0.547 1.00 92.12 110 ASN A O 1
ATOM 890 N N . LEU A 1 111 ? -2.704 12.314 0.148 1.00 92.62 111 LEU A N 1
ATOM 891 C CA . LEU A 1 111 ? -1.686 11.715 1.002 1.00 92.62 111 LEU A CA 1
ATOM 892 C C . LEU A 1 111 ? -0.280 11.975 0.448 1.00 92.62 111 LEU A C 1
ATOM 894 O O . LEU A 1 111 ? 0.087 11.465 -0.607 1.00 92.62 111 LEU A O 1
ATOM 898 N N . GLU A 1 112 ? 0.527 12.727 1.193 1.00 89.88 112 GLU A N 1
ATOM 899 C CA . GLU A 1 112 ? 1.865 13.144 0.754 1.00 89.88 112 GLU A CA 1
ATOM 900 C C . GLU A 1 112 ? 2.949 12.130 1.146 1.00 89.88 112 GLU A C 1
ATOM 902 O O . GLU A 1 112 ? 3.928 11.902 0.424 1.00 89.88 112 GLU A O 1
ATOM 907 N N . ILE A 1 113 ? 2.799 11.540 2.335 1.00 85.19 113 ILE A N 1
ATOM 908 C CA . ILE A 1 113 ? 3.834 10.746 2.999 1.00 85.19 113 ILE A CA 1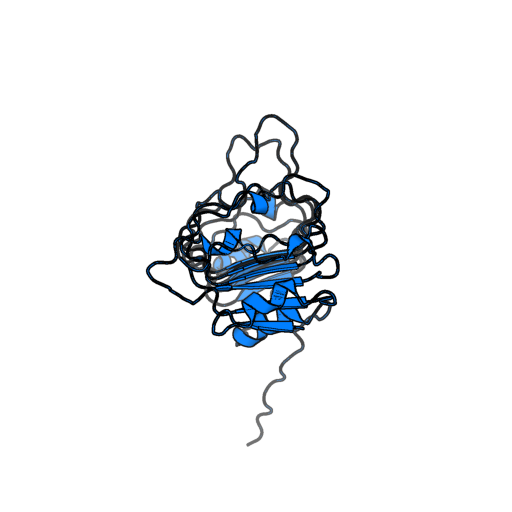
ATOM 909 C C . ILE A 1 113 ? 3.184 9.548 3.699 1.00 85.19 113 ILE A C 1
ATOM 911 O O . ILE A 1 113 ? 2.224 9.706 4.458 1.00 85.19 113 ILE A O 1
ATOM 915 N N . LEU A 1 114 ? 3.736 8.349 3.484 1.00 87.88 114 LEU A N 1
ATOM 916 C CA . LEU A 1 114 ? 3.391 7.184 4.299 1.00 87.88 114 LEU A CA 1
ATOM 917 C C . LEU A 1 114 ? 4.123 7.258 5.644 1.00 87.88 114 LEU A C 1
ATOM 919 O O . LEU A 1 114 ? 5.266 7.715 5.692 1.00 87.88 114 LEU A O 1
ATOM 923 N N . PRO A 1 115 ? 3.528 6.773 6.740 1.00 86.56 115 PRO A N 1
ATOM 924 C CA . PRO A 1 115 ? 4.255 6.501 7.965 1.00 86.56 115 PRO A CA 1
ATOM 925 C C . PRO A 1 115 ? 5.462 5.572 7.741 1.00 86.56 115 PRO A C 1
ATOM 927 O O . PRO A 1 115 ? 5.581 4.970 6.671 1.00 86.56 115 PRO A O 1
ATOM 930 N N . PRO A 1 116 ? 6.339 5.414 8.749 1.00 84.31 116 PRO A N 1
ATOM 931 C CA . PRO A 1 116 ? 7.558 4.596 8.684 1.00 84.31 116 PRO A CA 1
ATOM 932 C C . PRO A 1 116 ? 7.338 3.073 8.548 1.00 84.31 116 PRO A C 1
ATOM 934 O O . PRO A 1 116 ? 7.846 2.271 9.331 1.00 84.31 116 PRO A O 1
ATOM 937 N N . TRP A 1 117 ? 6.583 2.630 7.544 1.00 86.12 117 TRP A N 1
ATOM 938 C CA . TRP A 1 117 ? 6.205 1.229 7.335 1.00 86.12 117 TRP A CA 1
ATOM 939 C C . TRP A 1 117 ? 7.328 0.345 6.820 1.00 86.12 117 TRP A C 1
ATOM 941 O O . TRP A 1 117 ? 7.175 -0.875 6.789 1.00 86.12 117 TRP A O 1
ATOM 951 N N . ALA A 1 118 ? 8.470 0.934 6.469 1.00 82.06 118 ALA A N 1
ATOM 952 C CA . ALA A 1 118 ? 9.640 0.192 6.037 1.00 82.06 118 ALA A CA 1
ATOM 953 C C . ALA A 1 118 ? 10.092 -0.857 7.071 1.00 82.06 118 ALA A C 1
ATOM 955 O O . ALA A 1 118 ? 10.652 -1.875 6.684 1.00 82.06 118 ALA A O 1
ATOM 956 N N . ASN A 1 119 ? 9.781 -0.680 8.358 1.00 80.69 119 ASN A N 1
ATOM 957 C CA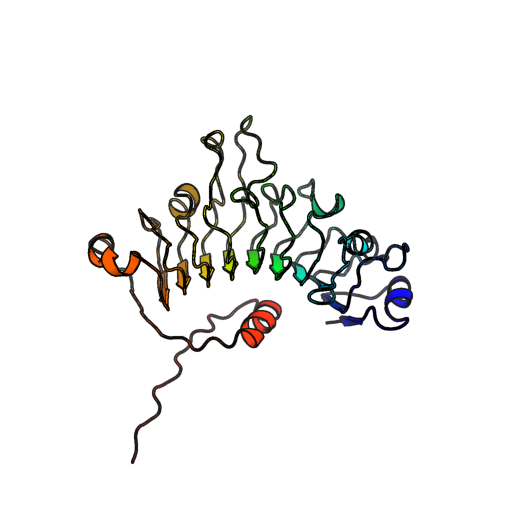 . ASN A 1 119 ? 10.141 -1.635 9.412 1.00 80.69 119 ASN A CA 1
ATOM 958 C C . ASN A 1 119 ? 9.034 -2.660 9.741 1.00 80.69 119 ASN A C 1
ATOM 960 O O . ASN A 1 119 ? 9.173 -3.425 10.694 1.00 80.69 119 ASN A O 1
ATOM 964 N N . LEU A 1 120 ? 7.933 -2.712 8.977 1.00 86.06 120 LEU A N 1
ATOM 965 C CA . LEU A 1 120 ? 6.857 -3.683 9.204 1.00 86.06 120 LEU A CA 1
ATOM 966 C C . LEU A 1 120 ? 7.296 -5.106 8.836 1.00 86.06 120 LEU A C 1
ATOM 968 O O . LEU A 1 120 ? 7.227 -5.528 7.679 1.00 86.06 120 LEU A O 1
ATOM 972 N N . GLU A 1 121 ? 7.701 -5.877 9.844 1.00 87.31 121 GLU A N 1
ATOM 973 C CA . GLU A 1 121 ? 8.187 -7.244 9.646 1.00 87.31 121 GLU A CA 1
ATOM 974 C C . GLU A 1 121 ? 7.098 -8.232 9.220 1.00 87.31 121 GLU A C 1
ATOM 976 O O . GLU A 1 121 ? 7.395 -9.209 8.541 1.00 87.31 121 GLU A O 1
ATOM 981 N N . SER A 1 122 ? 5.841 -8.020 9.601 1.00 90.31 122 SER A N 1
ATOM 982 C CA . SER A 1 122 ? 4.739 -8.940 9.291 1.00 90.31 122 SER A CA 1
ATOM 983 C C . SER A 1 122 ? 4.143 -8.737 7.895 1.00 90.31 122 SER A C 1
ATOM 985 O O . SER A 1 122 ? 3.460 -9.641 7.397 1.00 90.31 122 SER A O 1
ATOM 987 N N . LEU A 1 123 ? 4.430 -7.601 7.246 1.00 92.69 123 LEU A N 1
ATOM 988 C CA . LEU A 1 123 ? 3.802 -7.199 5.992 1.00 92.69 123 LEU A CA 1
ATOM 989 C C . LEU A 1 123 ? 4.268 -8.079 4.828 1.00 92.69 123 LEU A C 1
ATOM 991 O O . LEU A 1 123 ? 5.457 -8.201 4.547 1.00 92.69 123 LEU A O 1
ATOM 995 N N . GLN A 1 124 ? 3.306 -8.688 4.137 1.00 95.25 124 GLN A N 1
ATOM 996 C CA . GLN A 1 124 ? 3.522 -9.601 3.011 1.00 95.25 124 GLN A CA 1
ATOM 997 C C . GLN A 1 124 ? 2.950 -9.061 1.700 1.00 95.25 124 GLN A C 1
ATOM 999 O O . GLN A 1 124 ? 3.455 -9.416 0.634 1.00 95.25 124 GLN A O 1
ATOM 1004 N N . CYS A 1 125 ? 1.924 -8.210 1.763 1.00 95.69 125 CYS A N 1
ATOM 1005 C CA . CYS A 1 125 ? 1.304 -7.585 0.601 1.00 95.69 125 CYS A CA 1
ATOM 1006 C C . CYS A 1 125 ? 1.060 -6.099 0.865 1.00 95.69 125 CYS A C 1
ATOM 1008 O O . CYS A 1 125 ? 0.438 -5.749 1.870 1.00 95.69 125 CYS A O 1
ATOM 1010 N N . LEU A 1 126 ? 1.495 -5.252 -0.064 1.00 94.88 126 LEU A N 1
ATOM 1011 C CA . LEU A 1 126 ? 1.246 -3.815 -0.050 1.00 94.88 126 LEU A CA 1
ATOM 1012 C C . LEU A 1 126 ? 0.614 -3.401 -1.380 1.00 94.88 126 LEU A C 1
ATOM 1014 O O . LEU A 1 126 ? 1.153 -3.716 -2.441 1.00 94.88 126 LEU A O 1
ATOM 1018 N N . LEU A 1 127 ? -0.527 -2.719 -1.313 1.00 95.00 127 LEU A N 1
ATOM 1019 C CA . LEU A 1 127 ? -1.213 -2.138 -2.466 1.00 95.00 127 LEU A CA 1
ATOM 1020 C C . LEU A 1 127 ? -1.357 -0.634 -2.248 1.00 95.00 127 LEU A C 1
ATOM 1022 O O . LEU A 1 127 ? -1.990 -0.203 -1.282 1.00 95.00 127 LEU A O 1
ATOM 1026 N N . LEU A 1 128 ? -0.788 0.146 -3.162 1.00 94.69 128 LEU A N 1
ATOM 1027 C CA . LEU A 1 128 ? -0.920 1.598 -3.216 1.00 94.69 128 LEU A CA 1
ATOM 1028 C C . LEU A 1 128 ? -1.601 1.977 -4.529 1.00 94.69 128 LEU A C 1
ATOM 1030 O O . LEU A 1 128 ? -1.101 1.628 -5.600 1.00 94.69 128 LEU A O 1
ATOM 1034 N N . ALA A 1 129 ? -2.745 2.655 -4.445 1.00 94.50 129 ALA A N 1
ATOM 1035 C CA . ALA A 1 129 ? -3.496 3.074 -5.618 1.00 94.50 129 ALA A CA 1
ATOM 1036 C C . ALA A 1 129 ? -3.985 4.525 -5.536 1.00 94.50 129 ALA A C 1
ATOM 1038 O O . ALA A 1 129 ? -4.525 4.929 -4.508 1.00 94.50 129 ALA A O 1
ATOM 1039 N N . GLY A 1 130 ? -3.854 5.298 -6.615 1.00 92.88 130 GLY A N 1
ATOM 1040 C CA . GLY A 1 130 ? -4.444 6.641 -6.712 1.00 92.88 130 GLY A CA 1
ATOM 1041 C C . GLY A 1 130 ? -3.973 7.620 -5.628 1.00 92.88 130 GLY A C 1
ATOM 1042 O O . GLY A 1 130 ? -4.796 8.324 -5.039 1.00 92.88 130 GLY A O 1
ATOM 1043 N N . LEU A 1 131 ? -2.671 7.626 -5.310 1.00 93.56 131 LEU A N 1
ATOM 1044 C CA . LEU A 1 131 ? -2.052 8.522 -4.320 1.00 93.56 131 LEU A CA 1
ATOM 1045 C C . LEU A 1 131 ? -1.348 9.681 -5.039 1.00 93.56 131 LEU A C 1
ATOM 1047 O O . LEU A 1 131 ? -0.126 9.712 -5.161 1.00 93.56 131 LEU A O 1
ATOM 1051 N N . ASP A 1 132 ? -2.145 10.608 -5.565 1.00 90.94 132 ASP A N 1
ATOM 1052 C CA . ASP A 1 132 ? -1.687 11.672 -6.469 1.00 90.94 132 ASP A CA 1
ATOM 1053 C C . ASP A 1 132 ? -0.639 12.620 -5.859 1.00 90.94 132 ASP A C 1
ATOM 1055 O O . ASP A 1 132 ? 0.264 13.058 -6.564 1.00 90.94 132 ASP A O 1
ATOM 1059 N N . SER A 1 133 ? -0.719 12.921 -4.562 1.00 91.31 133 SER A N 1
ATOM 1060 C CA . SER A 1 133 ? 0.230 13.817 -3.880 1.00 91.31 133 SER A CA 1
ATOM 1061 C C . SER A 1 133 ? 1.454 13.108 -3.289 1.00 91.31 133 SER A C 1
ATOM 1063 O O . SER A 1 133 ? 2.270 13.753 -2.626 1.00 91.31 133 SER A O 1
ATOM 1065 N N . MET A 1 134 ? 1.594 11.791 -3.477 1.00 90.31 134 MET A N 1
ATOM 1066 C CA . MET A 1 134 ? 2.659 11.021 -2.836 1.00 90.31 134 MET A CA 1
ATOM 1067 C C . MET A 1 134 ? 4.047 11.454 -3.322 1.00 90.31 134 MET A C 1
ATOM 1069 O O . MET A 1 134 ? 4.337 11.487 -4.516 1.00 90.31 134 MET A O 1
ATOM 1073 N N . SER A 1 135 ? 4.945 11.714 -2.371 1.00 86.31 135 SER A N 1
ATOM 1074 C CA . SER A 1 135 ? 6.348 12.010 -2.675 1.00 86.31 135 SER A CA 1
ATOM 1075 C C . SER A 1 135 ? 7.098 10.800 -3.274 1.00 86.31 135 SER A C 1
ATOM 1077 O O . SER A 1 135 ? 6.820 9.659 -2.893 1.00 86.31 135 SER A O 1
ATOM 1079 N N . PRO A 1 136 ? 8.129 11.019 -4.120 1.00 79.94 136 PRO A N 1
ATOM 1080 C CA . PRO A 1 136 ? 8.983 9.964 -4.691 1.00 79.94 136 PRO A CA 1
ATOM 1081 C C . PRO A 1 136 ? 9.564 8.957 -3.690 1.00 79.94 136 PRO A C 1
ATOM 1083 O O . PRO A 1 136 ? 9.811 7.800 -4.030 1.00 79.94 136 PRO A O 1
ATOM 1086 N N . MET A 1 137 ? 9.784 9.407 -2.451 1.00 76.00 137 MET A N 1
ATOM 1087 C CA . MET A 1 137 ? 10.353 8.623 -1.353 1.00 76.00 137 MET A CA 1
ATOM 1088 C C . MET A 1 137 ? 9.292 8.090 -0.383 1.00 76.00 137 MET A C 1
ATOM 1090 O O . MET A 1 137 ? 9.647 7.529 0.652 1.00 76.00 137 MET A O 1
ATOM 1094 N N . GLY A 1 138 ? 7.998 8.251 -0.683 1.00 77.31 138 GLY A N 1
ATOM 1095 C CA . GLY A 1 138 ? 6.904 7.972 0.250 1.00 77.31 138 GLY A CA 1
ATOM 1096 C C . GLY A 1 138 ? 6.945 6.563 0.851 1.00 77.31 138 GLY A C 1
ATOM 1097 O O . GLY A 1 138 ? 6.674 6.402 2.035 1.00 77.31 138 GLY A O 1
ATOM 1098 N N . LEU A 1 139 ? 7.366 5.558 0.074 1.00 81.69 139 LEU A N 1
ATOM 1099 C CA . LEU A 1 139 ? 7.542 4.167 0.522 1.00 81.69 139 LEU A CA 1
ATOM 1100 C C . LEU A 1 139 ? 8.692 3.955 1.515 1.00 81.69 139 LEU A C 1
ATOM 1102 O O . LEU A 1 139 ? 8.653 3.005 2.297 1.00 81.69 139 LEU A O 1
ATOM 1106 N N . PHE A 1 140 ? 9.714 4.805 1.465 1.00 78.69 140 PHE A N 1
ATOM 1107 C CA . PHE A 1 140 ? 10.972 4.673 2.204 1.00 78.69 140 PHE A CA 1
ATOM 1108 C C . PHE A 1 140 ? 11.096 5.685 3.345 1.00 78.69 140 PHE A C 1
ATOM 1110 O O . PHE A 1 140 ? 12.177 5.857 3.908 1.00 78.69 140 PHE A O 1
ATOM 1117 N N . ASN A 1 141 ? 9.990 6.341 3.702 1.00 77.88 141 ASN A N 1
ATOM 1118 C CA . ASN A 1 141 ? 9.958 7.264 4.822 1.00 77.88 141 ASN A CA 1
ATOM 1119 C C . ASN A 1 141 ? 10.392 6.572 6.129 1.00 77.88 141 ASN A C 1
ATOM 1121 O O . ASN A 1 141 ? 9.996 5.440 6.411 1.00 77.88 141 ASN A O 1
ATOM 1125 N N . GLY A 1 142 ? 11.196 7.269 6.935 1.00 72.38 142 GLY A N 1
ATOM 1126 C CA . GLY A 1 142 ? 11.683 6.780 8.228 1.00 72.38 142 GLY A CA 1
ATOM 1127 C C . GLY A 1 142 ? 12.827 5.760 8.171 1.00 72.38 142 GLY A C 1
ATOM 1128 O O . GLY A 1 142 ? 13.167 5.189 9.206 1.00 72.38 142 GLY A O 1
ATOM 1129 N N . LEU A 1 143 ? 13.435 5.524 7.004 1.00 73.75 143 LEU A N 1
ATOM 1130 C CA . LEU A 1 143 ? 14.696 4.786 6.916 1.00 73.75 143 LEU A CA 1
ATOM 1131 C C . LEU A 1 143 ? 15.876 5.695 7.278 1.00 73.75 143 LEU A C 1
ATOM 1133 O O . LEU A 1 143 ? 16.091 6.724 6.646 1.00 73.75 143 LEU A O 1
ATOM 1137 N N . GLU A 1 144 ? 16.664 5.293 8.275 1.00 64.38 144 GLU A N 1
ATOM 1138 C CA . GLU A 1 144 ? 17.893 5.989 8.662 1.00 64.38 144 GLU A CA 1
ATOM 1139 C C . GLU A 1 144 ? 19.135 5.240 8.158 1.00 64.38 144 GLU A C 1
ATOM 1141 O O . GLU A 1 144 ? 19.286 4.035 8.353 1.00 64.38 144 GLU A O 1
ATOM 1146 N N . ALA A 1 145 ? 20.076 5.967 7.550 1.00 55.97 145 ALA A N 1
ATOM 1147 C CA . ALA A 1 145 ? 21.288 5.413 6.935 1.00 55.97 145 ALA A CA 1
ATOM 1148 C C . ALA A 1 145 ? 22.340 4.862 7.930 1.00 55.97 145 ALA A C 1
ATOM 1150 O O . ALA A 1 145 ? 23.390 4.369 7.516 1.00 55.97 145 ALA A O 1
ATOM 1151 N N . SER A 1 146 ? 22.101 4.975 9.239 1.00 51.91 146 SER A N 1
ATOM 1152 C CA . SER A 1 146 ? 23.084 4.714 10.300 1.00 51.91 146 SER A CA 1
ATOM 1153 C C . SER A 1 146 ? 23.191 3.241 10.723 1.00 51.91 146 SER A C 1
ATOM 1155 O O . SER A 1 146 ? 24.093 2.897 11.488 1.00 51.91 146 SER A O 1
ATOM 1157 N N . SER A 1 147 ? 22.327 2.352 10.217 1.00 53.72 147 SER A N 1
ATOM 1158 C CA . SER A 1 147 ? 22.355 0.920 10.543 1.00 53.72 147 SER A CA 1
ATOM 1159 C C . SER A 1 147 ? 22.106 0.031 9.319 1.00 53.72 147 SER A C 1
ATOM 1161 O O . SER A 1 147 ? 21.588 0.475 8.297 1.00 53.72 147 SER A O 1
ATOM 1163 N N . THR A 1 148 ? 22.502 -1.244 9.397 1.00 58.66 148 THR A N 1
ATOM 1164 C CA . THR A 1 148 ? 22.130 -2.269 8.410 1.00 58.66 148 THR A CA 1
ATOM 1165 C C . THR A 1 148 ? 20.638 -2.575 8.550 1.00 58.66 148 THR A C 1
ATOM 1167 O O . THR A 1 148 ? 20.254 -3.519 9.242 1.00 58.66 148 THR A O 1
ATOM 1170 N N . THR A 1 149 ? 19.789 -1.743 7.954 1.00 74.81 149 THR A N 1
ATOM 1171 C CA . THR A 1 149 ? 18.331 -1.899 8.010 1.00 74.81 149 THR A CA 1
ATOM 1172 C C . THR A 1 149 ? 17.835 -2.717 6.820 1.00 74.81 149 THR A C 1
ATOM 1174 O O . THR A 1 149 ? 18.332 -2.588 5.698 1.00 74.81 149 THR A O 1
ATOM 1177 N N . VAL A 1 150 ? 16.841 -3.573 7.058 1.00 85.19 150 VAL A N 1
ATOM 1178 C CA . VAL A 1 150 ? 16.113 -4.275 5.999 1.00 85.19 150 VAL A CA 1
ATOM 1179 C C . VAL A 1 150 ? 14.728 -3.654 5.890 1.00 85.19 150 VAL A C 1
ATOM 1181 O O . VAL A 1 150 ? 13.907 -3.829 6.786 1.00 85.19 150 VAL A O 1
ATOM 1184 N N . ALA A 1 151 ? 14.467 -2.941 4.798 1.00 87.31 151 ALA A N 1
ATOM 1185 C CA . ALA A 1 151 ? 13.156 -2.368 4.532 1.00 87.31 151 ALA A CA 1
ATOM 1186 C C . ALA A 1 151 ? 12.214 -3.450 3.988 1.00 87.31 151 ALA A C 1
ATOM 1188 O O . ALA A 1 151 ? 12.561 -4.147 3.032 1.00 87.31 151 ALA A O 1
ATOM 1189 N N . TYR A 1 152 ? 11.016 -3.566 4.558 1.00 89.31 152 TYR A N 1
ATOM 1190 C CA . TYR A 1 152 ? 9.965 -4.504 4.164 1.00 89.31 152 TYR A CA 1
ATOM 1191 C C . TYR A 1 152 ? 10.475 -5.958 4.059 1.00 89.31 152 TYR A C 1
ATOM 1193 O O . TYR A 1 152 ? 10.405 -6.577 2.992 1.00 89.31 152 TYR A O 1
ATOM 1201 N N . PRO A 1 153 ? 11.005 -6.537 5.153 1.00 89.44 153 PRO A N 1
ATOM 1202 C CA . PRO A 1 153 ? 11.788 -7.777 5.113 1.00 89.44 153 PRO A CA 1
ATOM 1203 C C . PRO A 1 153 ? 10.999 -9.003 4.630 1.00 89.44 153 PRO A C 1
ATOM 1205 O O . PRO A 1 153 ? 11.589 -9.940 4.088 1.00 89.44 153 PRO A O 1
ATOM 1208 N N . ASN A 1 154 ? 9.673 -9.014 4.811 1.00 92.19 154 ASN A N 1
ATOM 1209 C CA . ASN A 1 154 ? 8.794 -10.128 4.442 1.00 92.19 154 ASN A CA 1
ATOM 1210 C C . ASN A 1 154 ? 7.805 -9.810 3.319 1.00 92.19 154 ASN A C 1
ATOM 1212 O O . ASN A 1 154 ? 6.954 -10.654 3.018 1.00 92.19 154 ASN A O 1
ATOM 1216 N N . LEU A 1 155 ? 7.933 -8.648 2.676 1.00 93.94 155 LEU A N 1
ATOM 1217 C CA . LEU A 1 155 ? 7.040 -8.262 1.593 1.00 93.94 155 LEU A CA 1
ATOM 1218 C C . LEU A 1 155 ? 7.248 -9.197 0.402 1.00 93.94 155 LEU A C 1
ATOM 1220 O O . LEU A 1 155 ? 8.361 -9.342 -0.091 1.00 93.94 155 LEU A O 1
ATOM 1224 N N . LYS A 1 156 ? 6.170 -9.854 -0.030 1.00 95.62 156 LYS A N 1
ATOM 1225 C CA . LYS A 1 156 ? 6.151 -10.811 -1.146 1.00 95.62 156 LYS A CA 1
ATOM 1226 C C . LYS A 1 156 ? 5.513 -10.218 -2.392 1.00 95.62 156 LYS A C 1
ATOM 1228 O O . LYS A 1 156 ? 5.912 -10.589 -3.491 1.00 95.62 156 LYS A O 1
ATOM 1233 N N . LYS A 1 157 ? 4.538 -9.324 -2.211 1.00 95.25 157 LYS A N 1
ATOM 1234 C CA . LYS A 1 157 ? 3.773 -8.707 -3.291 1.00 95.25 157 LYS A CA 1
ATOM 1235 C C . LYS A 1 157 ? 3.656 -7.200 -3.093 1.00 95.25 157 LYS A C 1
ATOM 1237 O O . LYS A 1 157 ? 3.243 -6.753 -2.021 1.00 95.25 157 LYS A O 1
ATOM 1242 N N . LEU A 1 158 ? 3.983 -6.448 -4.137 1.00 95.19 158 LEU A N 1
ATOM 1243 C CA . LEU A 1 158 ? 3.810 -5.002 -4.212 1.00 95.19 158 LEU A CA 1
ATOM 1244 C C . LEU A 1 158 ? 2.985 -4.665 -5.452 1.00 95.19 158 LEU A C 1
ATOM 1246 O O . LEU A 1 158 ? 3.325 -5.078 -6.561 1.00 95.19 158 LEU A O 1
ATOM 1250 N N . ILE A 1 159 ? 1.899 -3.926 -5.244 1.00 94.50 159 ILE A N 1
ATOM 1251 C CA . ILE A 1 159 ? 1.020 -3.444 -6.306 1.00 94.50 159 ILE A CA 1
ATOM 1252 C C . ILE A 1 159 ? 0.983 -1.921 -6.245 1.00 94.50 159 ILE A C 1
ATOM 1254 O O . ILE A 1 159 ? 0.650 -1.343 -5.209 1.00 94.50 159 ILE A O 1
ATOM 1258 N N . ILE A 1 160 ? 1.305 -1.299 -7.370 1.00 93.62 160 ILE A N 1
ATOM 1259 C CA . ILE A 1 160 ? 1.242 0.139 -7.599 1.00 93.62 160 ILE A CA 1
ATOM 1260 C C . ILE A 1 160 ? 0.232 0.369 -8.721 1.00 93.62 160 ILE A C 1
ATOM 1262 O O . ILE A 1 160 ? 0.363 -0.224 -9.792 1.00 93.62 160 ILE A O 1
ATOM 1266 N N . TRP A 1 161 ? -0.777 1.205 -8.486 1.00 92.81 161 TRP A N 1
ATOM 1267 C CA . TRP A 1 161 ? -1.832 1.453 -9.468 1.00 92.81 161 TRP A CA 1
ATOM 1268 C C . TRP A 1 161 ? -2.241 2.926 -9.528 1.00 92.81 161 TRP A C 1
ATOM 1270 O O . TRP A 1 161 ? -2.463 3.558 -8.508 1.00 92.81 161 TRP A O 1
ATOM 1280 N N . ASP A 1 162 ? -2.423 3.476 -10.723 1.00 92.12 162 ASP A N 1
ATOM 1281 C CA . ASP A 1 162 ? -3.147 4.737 -10.945 1.00 92.12 162 ASP A CA 1
ATOM 1282 C C . ASP A 1 162 ? -2.442 5.916 -10.272 1.00 92.12 162 ASP A C 1
ATOM 1284 O O . ASP A 1 162 ? -3.060 6.892 -9.858 1.00 92.12 162 ASP A O 1
ATOM 1288 N N . MET A 1 163 ? -1.120 5.814 -10.139 1.00 91.69 163 MET A N 1
ATOM 1289 C CA . MET A 1 163 ? -0.264 6.833 -9.544 1.00 91.69 163 MET A CA 1
ATOM 1290 C C . MET A 1 163 ? 0.083 7.870 -10.618 1.00 91.69 163 MET A C 1
ATOM 1292 O O . MET A 1 163 ? 1.207 7.931 -11.114 1.00 91.69 163 MET A O 1
ATOM 1296 N N . LYS A 1 164 ? -0.914 8.664 -11.026 1.00 89.38 164 LYS A N 1
ATOM 1297 C CA . LYS A 1 164 ? -0.861 9.523 -12.229 1.00 89.38 164 LYS A CA 1
ATOM 1298 C C . LYS A 1 164 ? 0.204 10.608 -12.198 1.00 89.38 164 LYS A C 1
ATOM 1300 O O . LYS A 1 164 ? 0.628 11.060 -13.255 1.00 89.38 164 LYS A O 1
ATOM 1305 N N . HIS A 1 165 ? 0.614 11.009 -11.003 1.00 91.44 165 HIS A N 1
ATOM 1306 C CA . HIS A 1 165 ? 1.572 12.087 -10.775 1.00 91.44 165 HIS A CA 1
ATOM 1307 C C . HIS A 1 165 ? 2.904 11.578 -10.203 1.00 91.44 165 HIS A C 1
ATOM 1309 O O . HIS A 1 165 ? 3.756 12.374 -9.812 1.00 91.44 165 HIS A O 1
ATOM 1315 N N . TRP A 1 166 ? 3.108 10.257 -10.156 1.00 90.44 166 TRP A N 1
ATOM 1316 C CA . TRP A 1 166 ? 4.320 9.674 -9.596 1.00 90.44 166 TRP A CA 1
ATOM 1317 C C . TRP A 1 166 ? 5.394 9.491 -10.672 1.00 90.44 166 TRP A C 1
ATOM 1319 O O . TRP A 1 166 ? 5.435 8.482 -11.370 1.00 90.44 166 TRP A O 1
ATOM 1329 N N . GLU A 1 167 ? 6.242 10.507 -10.826 1.00 88.62 167 GLU A N 1
ATOM 1330 C CA . GLU A 1 167 ? 7.252 10.575 -11.891 1.00 88.62 167 GLU A CA 1
ATOM 1331 C C . GLU A 1 167 ? 8.512 9.752 -11.592 1.00 88.62 167 GLU A C 1
ATOM 1333 O O . GLU A 1 167 ? 9.025 9.026 -12.447 1.00 88.62 167 GLU A O 1
ATOM 1338 N N . GLU A 1 168 ? 9.013 9.841 -10.360 1.00 83.69 168 GLU A N 1
ATOM 1339 C CA . GLU A 1 168 ? 10.238 9.166 -9.950 1.00 83.69 168 GLU A CA 1
ATOM 1340 C C . GLU A 1 168 ? 9.987 8.264 -8.744 1.00 83.69 168 GLU A C 1
ATOM 1342 O O . GLU A 1 168 ? 9.433 8.685 -7.727 1.00 83.69 168 GLU A O 1
ATOM 1347 N N . TRP A 1 169 ? 10.461 7.023 -8.828 1.00 87.25 169 TRP A N 1
ATOM 1348 C CA . TRP A 1 169 ? 10.545 6.127 -7.685 1.00 87.25 169 TRP A CA 1
ATOM 1349 C C . TRP A 1 169 ? 12.004 6.040 -7.259 1.00 87.25 169 TRP A C 1
ATOM 1351 O O . TRP A 1 169 ? 12.801 5.306 -7.842 1.00 87.25 169 TRP A O 1
ATOM 1361 N N . VAL A 1 170 ? 12.369 6.841 -6.258 1.00 78.31 170 VAL A N 1
ATOM 1362 C CA . VAL A 1 170 ? 13.767 7.031 -5.855 1.00 78.31 170 VAL A CA 1
ATOM 1363 C C . VAL A 1 170 ? 14.001 6.451 -4.471 1.00 78.31 170 VAL A C 1
ATOM 1365 O O . VAL A 1 170 ? 13.170 6.553 -3.570 1.00 78.31 170 VAL A O 1
ATOM 1368 N N . MET A 1 171 ? 15.176 5.854 -4.308 1.00 72.56 171 MET A N 1
ATOM 1369 C CA . MET A 1 171 ? 15.732 5.489 -3.015 1.00 72.56 171 MET A CA 1
ATOM 1370 C C . MET A 1 171 ? 16.874 6.459 -2.701 1.00 72.56 171 MET A C 1
ATOM 1372 O O . MET A 1 171 ? 17.669 6.776 -3.589 1.00 72.56 171 MET A O 1
ATOM 1376 N N . GLU A 1 172 ? 16.969 6.949 -1.467 1.00 65.44 172 GLU A N 1
ATOM 1377 C CA . GLU A 1 172 ? 18.002 7.926 -1.121 1.00 65.44 172 GLU A CA 1
ATOM 1378 C C . GLU A 1 172 ? 19.411 7.310 -1.250 1.00 65.44 172 GLU A C 1
ATOM 1380 O O . GLU A 1 172 ? 19.666 6.179 -0.836 1.00 65.44 172 GLU A O 1
ATOM 1385 N N . ILE A 1 173 ? 20.357 8.058 -1.826 1.00 53.59 173 ILE A N 1
ATOM 1386 C CA . ILE A 1 173 ? 21.730 7.600 -2.134 1.00 53.59 173 ILE A CA 1
ATOM 1387 C C . ILE A 1 173 ? 22.513 7.207 -0.860 1.00 53.59 173 ILE A C 1
ATOM 1389 O O . ILE A 1 173 ? 23.486 6.451 -0.928 1.00 53.59 173 ILE A O 1
ATOM 1393 N N . SER A 1 174 ? 22.076 7.686 0.307 1.00 55.41 174 SER A N 1
ATOM 1394 C CA . SER A 1 174 ? 22.566 7.328 1.646 1.00 55.41 174 SER A CA 1
ATOM 1395 C C . SER A 1 174 ? 22.266 5.865 2.030 1.00 55.41 174 SER A C 1
ATOM 1397 O O . SER A 1 174 ? 22.961 5.289 2.864 1.00 55.41 174 SER A O 1
ATOM 1399 N N . CYS A 1 175 ? 21.298 5.221 1.370 1.00 55.91 175 CYS A N 1
ATOM 1400 C CA . CYS A 1 175 ? 20.783 3.887 1.687 1.00 55.91 175 CYS A CA 1
ATOM 1401 C C . CYS A 1 175 ? 21.599 2.730 1.079 1.00 55.91 175 CYS A C 1
ATOM 1403 O O . CYS A 1 175 ? 21.088 1.622 0.936 1.00 55.91 175 CYS A O 1
ATOM 1405 N N . LYS A 1 176 ? 22.876 2.935 0.718 1.00 61.31 176 LYS A N 1
ATOM 1406 C CA . LYS A 1 176 ? 23.720 1.893 0.081 1.00 61.31 176 LYS A CA 1
ATOM 1407 C C . LYS A 1 176 ? 23.867 0.608 0.908 1.00 61.31 176 LYS A C 1
ATOM 1409 O O . LYS A 1 176 ? 24.145 -0.439 0.334 1.00 61.31 176 LYS A O 1
ATOM 1414 N N . ASN A 1 177 ? 23.658 0.689 2.223 1.00 67.62 177 ASN A N 1
ATOM 1415 C CA . ASN A 1 177 ? 23.711 -0.448 3.146 1.00 67.62 177 ASN A CA 1
ATOM 1416 C C . ASN A 1 177 ? 22.321 -0.991 3.533 1.00 67.62 177 ASN A C 1
ATOM 1418 O O . ASN A 1 177 ? 22.231 -1.852 4.408 1.00 67.62 177 ASN A O 1
ATOM 1422 N N . ILE A 1 178 ? 21.245 -0.494 2.914 1.00 75.44 178 ILE A N 1
ATOM 1423 C CA . ILE A 1 178 ? 19.877 -0.942 3.181 1.00 75.44 178 ILE A CA 1
ATOM 1424 C C . ILE A 1 178 ? 19.509 -2.039 2.190 1.00 75.44 178 ILE A C 1
ATOM 1426 O O . ILE A 1 178 ? 19.611 -1.878 0.973 1.00 75.44 178 ILE A O 1
ATOM 1430 N N . THR A 1 179 ? 19.039 -3.164 2.720 1.00 84.31 179 THR A N 1
ATOM 1431 C CA . THR A 1 179 ? 18.423 -4.203 1.890 1.00 84.31 179 THR A CA 1
ATOM 1432 C C . THR A 1 179 ? 16.942 -3.887 1.750 1.00 84.31 179 THR A C 1
ATOM 1434 O O . THR A 1 179 ? 16.227 -3.846 2.747 1.00 84.31 179 THR A O 1
ATOM 1437 N N . VAL A 1 180 ? 16.468 -3.664 0.527 1.00 86.69 180 VAL A N 1
ATOM 1438 C CA . VAL A 1 180 ? 15.067 -3.319 0.272 1.00 86.69 180 VAL A CA 1
ATOM 1439 C C . VAL A 1 180 ? 14.308 -4.514 -0.277 1.00 86.69 180 VAL A C 1
ATOM 1441 O O . VAL A 1 180 ? 14.693 -5.073 -1.296 1.00 86.69 180 VAL A O 1
ATOM 1444 N N . MET A 1 181 ? 13.206 -4.862 0.391 1.00 90.62 181 MET A N 1
ATOM 1445 C CA . MET A 1 181 ? 12.224 -5.855 -0.046 1.00 90.62 181 MET A CA 1
ATOM 1446 C C . MET A 1 181 ? 12.855 -7.194 -0.485 1.00 90.62 181 MET A C 1
ATOM 1448 O O . MET A 1 181 ? 12.551 -7.697 -1.567 1.00 90.62 181 MET A O 1
ATOM 1452 N N . PRO A 1 182 ? 13.700 -7.838 0.347 1.00 91.00 182 PRO A N 1
ATOM 1453 C CA . PRO A 1 182 ? 14.491 -9.002 -0.065 1.00 91.00 182 PRO A CA 1
ATOM 1454 C C . PRO A 1 182 ? 13.676 -10.227 -0.475 1.00 91.00 182 PRO A C 1
ATOM 1456 O O . PRO A 1 182 ? 14.207 -11.152 -1.090 1.00 91.00 182 PRO A O 1
ATOM 1459 N N . ARG A 1 183 ? 12.384 -10.265 -0.141 1.00 93.62 183 ARG A N 1
ATOM 1460 C CA . ARG A 1 183 ? 11.477 -11.383 -0.426 1.00 93.62 183 ARG A CA 1
ATOM 1461 C C . ARG A 1 183 ? 10.409 -1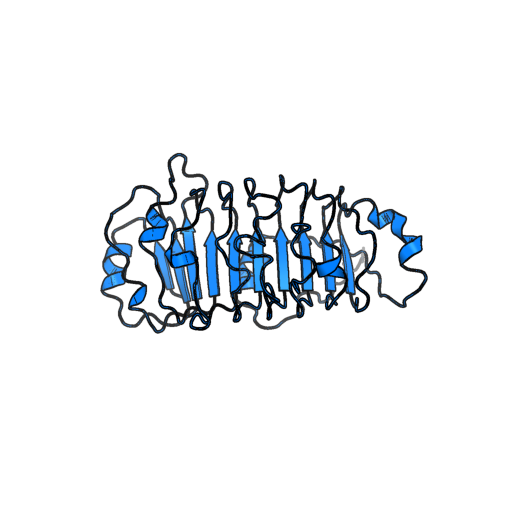1.055 -1.474 1.00 93.62 183 ARG A C 1
ATOM 1463 O O . ARG A 1 183 ? 9.514 -11.884 -1.660 1.00 93.62 183 ARG A O 1
ATOM 1470 N N . LEU A 1 184 ? 10.496 -9.905 -2.145 1.00 94.50 184 LEU A N 1
ATOM 1471 C CA . LEU A 1 184 ? 9.512 -9.476 -3.133 1.00 94.50 184 LEU A CA 1
ATOM 1472 C C . LEU A 1 184 ? 9.543 -10.391 -4.355 1.00 94.50 184 LEU A C 1
ATOM 1474 O O . LEU A 1 184 ? 10.509 -10.401 -5.103 1.00 94.50 184 LEU A O 1
ATOM 1478 N N . ARG A 1 185 ? 8.467 -11.149 -4.565 1.00 94.31 185 ARG A N 1
ATOM 1479 C CA . ARG A 1 185 ? 8.315 -12.066 -5.702 1.00 94.31 185 ARG A CA 1
ATOM 1480 C C . ARG A 1 185 ? 7.474 -11.461 -6.811 1.00 94.31 185 ARG A C 1
ATOM 1482 O O . ARG A 1 185 ? 7.815 -11.649 -7.973 1.00 94.31 185 ARG A O 1
ATOM 1489 N N . ASP A 1 186 ? 6.424 -10.738 -6.440 1.00 93.06 186 ASP A N 1
ATOM 1490 C CA . ASP A 1 186 ? 5.418 -10.233 -7.365 1.00 93.06 186 ASP A CA 1
ATOM 1491 C C . ASP A 1 186 ? 5.428 -8.701 -7.343 1.00 93.06 186 ASP A C 1
ATOM 1493 O O . ASP A 1 186 ? 5.038 -8.085 -6.344 1.00 93.06 186 ASP A O 1
ATOM 1497 N N . LEU A 1 187 ? 5.866 -8.087 -8.443 1.00 93.56 187 LEU A N 1
ATOM 1498 C CA . LEU A 1 187 ? 5.809 -6.642 -8.646 1.00 93.56 187 LEU A CA 1
ATOM 1499 C C . LEU A 1 187 ? 4.818 -6.325 -9.762 1.00 93.56 187 LEU A C 1
ATOM 1501 O O . LEU A 1 187 ? 4.944 -6.810 -10.885 1.00 93.56 187 LEU A O 1
ATOM 1505 N N . HIS A 1 188 ? 3.827 -5.511 -9.428 1.00 92.62 188 HIS A N 1
ATOM 1506 C CA . HIS A 1 188 ? 2.759 -5.132 -10.331 1.00 92.62 188 HIS A CA 1
ATOM 1507 C C . HIS A 1 188 ? 2.657 -3.607 -10.406 1.00 92.62 188 HIS A C 1
ATOM 1509 O O . HIS A 1 188 ? 2.500 -2.955 -9.372 1.00 92.62 188 HIS A O 1
ATOM 1515 N N . ILE A 1 189 ? 2.724 -3.049 -11.614 1.00 92.31 189 ILE A N 1
ATOM 1516 C CA . ILE A 1 189 ? 2.639 -1.610 -11.871 1.00 92.31 189 ILE A CA 1
ATOM 1517 C C . ILE A 1 189 ? 1.594 -1.382 -12.965 1.00 92.31 189 ILE A C 1
ATOM 1519 O O . ILE A 1 189 ? 1.756 -1.847 -14.091 1.00 92.31 189 ILE A O 1
ATOM 1523 N N . TYR A 1 190 ? 0.516 -0.683 -12.623 1.00 90.38 190 TYR A N 1
ATOM 1524 C CA . TYR A 1 190 ? -0.633 -0.468 -13.499 1.00 90.38 190 TYR A CA 1
ATOM 1525 C C . TYR A 1 190 ? -0.947 1.019 -13.638 1.00 90.38 190 TYR A C 1
ATOM 1527 O O . TYR A 1 190 ? -1.050 1.727 -12.635 1.00 90.38 190 TYR A O 1
ATOM 1535 N N . ASN A 1 191 ? -1.190 1.480 -14.862 1.00 90.06 191 ASN A N 1
ATOM 1536 C CA . ASN A 1 191 ? -1.672 2.827 -15.158 1.00 90.06 191 ASN A CA 1
ATOM 1537 C C . ASN A 1 191 ? -0.846 3.925 -14.459 1.00 90.06 191 ASN A C 1
ATOM 1539 O O . ASN A 1 191 ? -1.385 4.757 -13.726 1.00 90.06 191 ASN A O 1
ATOM 1543 N N . CYS A 1 192 ? 0.478 3.871 -14.607 1.00 92.56 192 CYS A N 1
ATOM 1544 C CA . CYS A 1 192 ? 1.417 4.842 -14.037 1.00 92.56 192 CYS A CA 1
ATOM 1545 C C . CYS A 1 192 ? 2.078 5.616 -15.188 1.00 92.56 192 CYS A C 1
ATOM 1547 O O . CYS A 1 192 ? 3.205 5.301 -15.572 1.00 92.56 192 CYS A O 1
ATOM 1549 N N . PRO A 1 193 ? 1.374 6.602 -15.778 1.00 91.12 193 PRO A N 1
ATOM 1550 C CA . PRO A 1 193 ? 1.705 7.143 -17.093 1.00 91.12 193 PRO A CA 1
ATOM 1551 C C . PRO A 1 193 ? 3.044 7.873 -17.162 1.00 91.12 193 PRO A C 1
ATOM 1553 O O . PRO A 1 193 ? 3.672 7.866 -18.210 1.00 91.12 193 PRO A O 1
ATOM 1556 N N . ILE A 1 194 ? 3.486 8.493 -16.067 1.00 92.88 194 ILE A N 1
ATOM 1557 C CA . ILE A 1 194 ? 4.703 9.317 -16.049 1.00 92.88 194 ILE A CA 1
ATOM 1558 C C . ILE A 1 194 ? 5.849 8.700 -15.241 1.00 92.88 194 ILE A C 1
ATOM 1560 O O . ILE A 1 194 ? 6.877 9.348 -15.060 1.00 92.88 194 ILE A O 1
ATOM 1564 N N . LEU A 1 195 ? 5.679 7.476 -14.730 1.00 91.88 195 LEU A N 1
ATOM 1565 C CA . LEU A 1 195 ? 6.702 6.813 -13.927 1.00 91.88 195 LEU A CA 1
ATOM 1566 C C . LEU A 1 195 ? 7.884 6.429 -14.817 1.00 91.88 195 LEU A C 1
ATOM 1568 O O . LEU A 1 195 ? 7.745 5.572 -15.682 1.00 91.88 195 LEU A O 1
ATOM 1572 N N . LYS A 1 196 ? 9.057 7.014 -14.565 1.00 90.19 196 LYS A N 1
ATOM 1573 C CA . LYS A 1 196 ? 10.227 6.861 -15.445 1.00 90.19 196 LYS A CA 1
ATOM 1574 C C . LYS A 1 196 ? 11.067 5.620 -15.178 1.00 90.19 196 LYS A C 1
ATOM 1576 O O . LYS A 1 196 ? 11.695 5.089 -16.089 1.00 90.19 196 LYS A O 1
ATOM 1581 N N . SER A 1 197 ? 11.154 5.177 -13.924 1.00 87.94 197 SER A N 1
ATOM 1582 C CA . SER A 1 197 ? 12.030 4.063 -13.544 1.00 87.94 197 SER A CA 1
ATOM 1583 C C . SER A 1 197 ? 11.596 3.378 -12.250 1.00 87.94 197 SER A C 1
ATOM 1585 O O . SER A 1 197 ? 10.883 3.956 -11.431 1.00 87.94 197 SER A O 1
ATOM 1587 N N . VAL A 1 198 ? 12.066 2.141 -12.064 1.00 87.62 198 VAL A N 1
ATOM 1588 C CA . VAL A 1 198 ? 11.995 1.397 -10.797 1.00 87.62 198 VAL A CA 1
ATOM 1589 C C . VAL A 1 198 ? 13.412 1.282 -10.220 1.00 87.62 198 VAL A C 1
ATOM 1591 O O . VAL A 1 198 ? 14.335 0.961 -10.977 1.00 87.62 198 VAL A O 1
ATOM 1594 N N . PRO A 1 199 ? 13.619 1.471 -8.901 1.00 85.88 199 PRO A N 1
ATOM 1595 C CA . PRO A 1 199 ? 14.922 1.274 -8.276 1.00 85.88 199 PRO A CA 1
ATOM 1596 C C . PRO A 1 199 ? 15.519 -0.100 -8.594 1.00 85.88 199 PRO A C 1
ATOM 1598 O O . PRO A 1 199 ? 14.906 -1.138 -8.327 1.00 85.88 199 PRO A O 1
ATOM 1601 N N . HIS A 1 200 ? 16.755 -0.116 -9.099 1.00 82.38 200 HIS A N 1
ATOM 1602 C CA . HIS A 1 200 ? 17.462 -1.350 -9.454 1.00 82.38 200 HIS A CA 1
ATOM 1603 C C . HIS A 1 200 ? 17.517 -2.345 -8.285 1.00 82.38 200 HIS A C 1
ATOM 1605 O O . HIS A 1 200 ? 17.374 -3.541 -8.492 1.00 82.38 200 HIS A O 1
ATOM 1611 N N . GLN A 1 201 ? 17.657 -1.858 -7.052 1.00 81.69 201 GLN A N 1
ATOM 1612 C CA . GLN A 1 201 ? 17.705 -2.664 -5.830 1.00 81.69 201 GLN A CA 1
ATOM 1613 C C . GLN A 1 201 ? 16.450 -3.522 -5.616 1.00 81.69 201 GLN A C 1
ATOM 1615 O O . GLN A 1 201 ? 16.554 -4.591 -5.021 1.00 81.69 201 GLN A O 1
ATOM 1620 N N . ILE A 1 202 ? 15.283 -3.062 -6.085 1.00 86.06 202 ILE A N 1
ATOM 1621 C CA . ILE A 1 202 ? 14.021 -3.810 -6.003 1.00 86.06 202 ILE A CA 1
ATOM 1622 C C . ILE A 1 202 ? 14.006 -4.905 -7.075 1.00 86.06 202 ILE A C 1
ATOM 1624 O O . ILE A 1 202 ? 13.654 -6.049 -6.797 1.00 86.06 202 ILE A O 1
ATOM 1628 N N . LEU A 1 203 ? 14.436 -4.572 -8.295 1.00 83.31 203 LEU A N 1
ATOM 1629 C CA . LEU A 1 203 ? 14.452 -5.505 -9.424 1.00 83.31 203 LEU A CA 1
ATOM 1630 C C . LEU A 1 203 ? 15.564 -6.559 -9.315 1.00 83.31 203 LEU A C 1
ATOM 1632 O O . LEU A 1 203 ? 15.400 -7.679 -9.786 1.00 83.31 203 LEU A O 1
ATOM 1636 N N . SER A 1 204 ? 16.694 -6.245 -8.683 1.00 75.62 204 SER A N 1
ATOM 1637 C CA . SER A 1 204 ? 17.908 -7.066 -8.744 1.00 75.62 204 SER A CA 1
ATOM 1638 C C . SER A 1 204 ? 17.928 -8.277 -7.806 1.00 75.62 204 SER A C 1
ATOM 1640 O O . SER A 1 204 ? 18.932 -8.986 -7.776 1.00 75.62 204 SER A O 1
ATOM 1642 N N . GLN A 1 205 ? 16.888 -8.495 -6.995 1.00 75.75 205 GLN A N 1
ATOM 1643 C CA . GLN A 1 205 ? 16.921 -9.478 -5.903 1.00 75.75 205 GLN A CA 1
ATOM 1644 C C . GLN A 1 205 ? 16.038 -10.704 -6.156 1.00 75.75 205 GLN A C 1
ATOM 1646 O O . GLN A 1 205 ? 16.531 -11.731 -6.619 1.00 75.75 205 GLN A O 1
ATOM 1651 N N . SER A 1 206 ? 14.753 -10.629 -5.802 1.00 86.12 206 SER A N 1
ATOM 1652 C CA . SER A 1 206 ? 13.878 -11.802 -5.657 1.00 86.12 206 SER A CA 1
ATOM 1653 C C . SER A 1 206 ? 12.639 -11.800 -6.549 1.00 86.12 206 SER A C 1
ATOM 1655 O O . SER A 1 206 ? 11.872 -12.767 -6.498 1.00 86.12 206 SER A O 1
ATOM 1657 N N . VAL A 1 207 ? 12.470 -10.769 -7.386 1.00 91.06 207 VAL A N 1
ATOM 1658 C CA . VAL A 1 207 ? 11.299 -10.623 -8.256 1.00 91.06 207 VAL A CA 1
ATOM 1659 C C . VAL A 1 207 ? 11.269 -11.760 -9.275 1.00 91.06 207 VAL A C 1
ATOM 1661 O O . VAL A 1 207 ? 12.212 -11.957 -10.042 1.00 91.06 207 VAL A O 1
ATOM 1664 N N . ARG A 1 208 ? 10.164 -12.507 -9.258 1.00 90.06 208 ARG A N 1
ATOM 1665 C CA . ARG A 1 208 ? 9.862 -13.635 -10.149 1.00 90.06 208 ARG A CA 1
ATOM 1666 C C . ARG A 1 208 ? 8.767 -13.287 -11.139 1.00 90.06 208 ARG A C 1
ATOM 1668 O O . ARG A 1 208 ? 8.804 -13.773 -12.262 1.00 90.06 208 ARG A O 1
ATOM 1675 N N . LYS A 1 209 ? 7.814 -12.445 -10.748 1.00 87.94 209 LYS A N 1
ATOM 1676 C CA . LYS A 1 209 ? 6.733 -12.000 -11.619 1.00 87.94 209 LYS A CA 1
ATOM 1677 C C . LYS A 1 209 ? 6.722 -10.487 -11.714 1.00 87.94 209 LYS A C 1
ATOM 1679 O O . LYS A 1 209 ? 6.665 -9.803 -10.689 1.00 87.94 209 LYS A O 1
ATOM 1684 N N . LEU A 1 210 ? 6.773 -9.986 -12.941 1.00 88.88 210 LEU A N 1
ATOM 1685 C CA . LEU A 1 210 ? 6.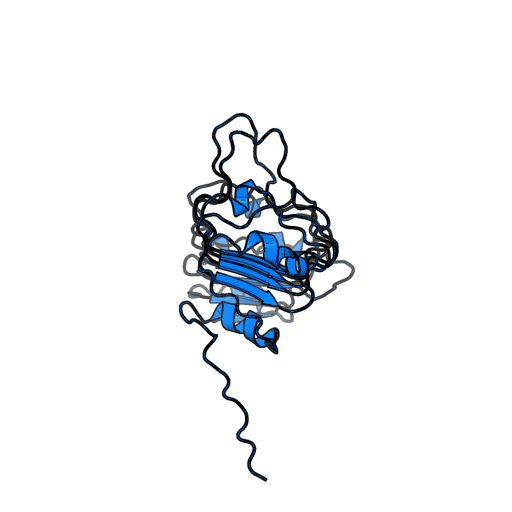706 -8.566 -13.246 1.00 88.88 210 LEU A CA 1
ATOM 1686 C C . LEU A 1 210 ? 5.533 -8.309 -14.189 1.00 88.88 210 LEU A C 1
ATOM 1688 O O . LEU A 1 210 ? 5.508 -8.814 -15.310 1.00 88.88 210 LEU A O 1
ATOM 1692 N N . PHE A 1 211 ? 4.572 -7.522 -13.715 1.00 88.56 211 PHE A N 1
ATOM 1693 C CA . PHE A 1 211 ? 3.404 -7.102 -14.480 1.00 88.56 211 PHE A CA 1
ATOM 1694 C C . PHE A 1 211 ? 3.450 -5.593 -14.661 1.00 88.56 211 PHE A C 1
ATOM 1696 O O . PHE A 1 211 ? 3.481 -4.857 -13.673 1.00 88.56 211 PHE A O 1
ATOM 1703 N N . ILE A 1 212 ? 3.448 -5.144 -15.910 1.00 88.12 212 ILE A N 1
ATOM 1704 C CA . ILE A 1 212 ? 3.434 -3.730 -16.272 1.00 88.12 212 ILE A CA 1
ATOM 1705 C C . ILE A 1 212 ? 2.318 -3.532 -17.285 1.00 88.12 212 ILE A C 1
ATOM 1707 O O . ILE A 1 212 ? 2.253 -4.243 -18.287 1.00 88.12 212 ILE A O 1
ATOM 1711 N N . ASN A 1 213 ? 1.428 -2.589 -17.010 1.00 87.12 213 ASN A N 1
ATOM 1712 C CA . ASN A 1 213 ? 0.359 -2.236 -17.931 1.00 87.12 213 ASN A CA 1
ATOM 1713 C C . ASN A 1 213 ? 0.093 -0.735 -17.899 1.00 87.12 213 ASN A C 1
ATOM 1715 O O . ASN A 1 213 ? -0.040 -0.175 -16.811 1.00 87.12 213 ASN A O 1
ATOM 1719 N N . ASP A 1 214 ? -0.035 -0.118 -19.073 1.00 86.94 214 ASP A N 1
ATOM 1720 C CA . ASP A 1 214 ? -0.315 1.316 -19.232 1.00 86.94 214 ASP A CA 1
ATOM 1721 C C . ASP A 1 214 ? 0.678 2.217 -18.453 1.00 86.94 214 ASP A C 1
ATOM 1723 O O . ASP A 1 214 ? 0.306 3.085 -17.660 1.00 86.94 214 ASP A O 1
ATOM 1727 N N . CYS A 1 215 ? 1.975 1.986 -18.672 1.00 89.81 215 CYS A N 1
ATOM 1728 C CA . CYS A 1 215 ? 3.107 2.747 -18.133 1.00 89.81 215 CYS A CA 1
ATOM 1729 C C . CYS A 1 215 ? 4.061 3.227 -19.265 1.00 89.81 215 CYS A C 1
ATOM 1731 O O . CYS A 1 215 ? 5.189 2.735 -19.347 1.00 89.81 215 CYS A O 1
ATOM 1733 N N . PRO A 1 216 ? 3.643 4.169 -20.136 1.00 89.00 216 PRO A N 1
ATOM 1734 C CA . PRO A 1 216 ? 4.385 4.599 -21.334 1.00 89.00 216 PRO A CA 1
ATOM 1735 C C . PRO A 1 216 ? 5.791 5.165 -21.091 1.00 89.00 216 PRO A C 1
ATOM 1737 O O . PRO A 1 216 ? 6.692 4.981 -21.906 1.00 89.00 216 PRO A O 1
ATOM 1740 N N . GLU A 1 217 ? 6.011 5.863 -19.979 1.00 90.50 217 GLU A N 1
ATOM 1741 C CA . GLU A 1 217 ? 7.314 6.484 -19.690 1.00 90.50 217 GLU A CA 1
ATOM 1742 C C . GLU A 1 217 ? 8.276 5.542 -18.948 1.00 90.50 217 GLU A C 1
ATOM 1744 O O . GLU A 1 217 ? 9.427 5.898 -18.683 1.00 90.50 217 GLU A O 1
ATOM 1749 N N . LEU A 1 218 ? 7.830 4.326 -18.609 1.00 88.75 218 LEU A N 1
ATOM 1750 C CA . LEU A 1 218 ? 8.599 3.423 -17.766 1.00 88.75 218 LEU A CA 1
ATOM 1751 C C . LEU A 1 218 ? 9.743 2.764 -18.537 1.00 88.75 218 LEU A C 1
ATOM 1753 O O . LEU A 1 218 ? 9.547 1.884 -19.375 1.00 88.75 218 LEU A O 1
ATOM 1757 N N . ALA A 1 219 ? 10.969 3.132 -18.173 1.00 83.88 219 ALA A N 1
ATOM 1758 C CA . ALA A 1 219 ? 12.181 2.482 -18.642 1.00 83.88 219 ALA A CA 1
ATOM 1759 C C . ALA A 1 219 ? 12.759 1.573 -17.547 1.00 83.88 219 ALA A C 1
ATOM 1761 O O . ALA A 1 219 ? 13.122 2.022 -16.456 1.00 83.88 219 ALA A O 1
ATOM 1762 N N . ILE A 1 220 ? 12.907 0.280 -17.848 1.00 76.50 220 ILE A N 1
ATOM 1763 C CA . ILE A 1 220 ? 13.696 -0.644 -17.024 1.00 76.50 220 ILE A CA 1
ATOM 1764 C C . ILE A 1 220 ? 14.994 -0.956 -17.754 1.00 76.50 220 ILE A C 1
ATOM 1766 O O . ILE A 1 220 ? 14.990 -1.465 -18.870 1.00 76.50 220 ILE A O 1
ATOM 1770 N N . SER A 1 221 ? 16.112 -0.662 -17.094 1.00 70.06 221 SER A N 1
ATOM 1771 C CA . SER A 1 221 ? 17.452 -0.890 -17.634 1.00 70.06 221 SER A CA 1
ATOM 1772 C C . SER A 1 221 ? 17.881 -2.358 -17.596 1.00 70.06 221 SER A C 1
ATOM 1774 O O . SER A 1 221 ? 18.634 -2.785 -18.466 1.00 70.06 221 SER A O 1
ATOM 1776 N N . CYS A 1 222 ? 17.401 -3.132 -16.617 1.00 71.81 222 CYS A N 1
ATOM 1777 C CA . CYS A 1 222 ? 17.734 -4.546 -16.437 1.00 71.81 222 CYS A CA 1
ATOM 1778 C C . CYS A 1 222 ? 16.529 -5.333 -15.908 1.00 71.81 222 CYS A C 1
ATOM 1780 O O . CYS A 1 222 ? 15.903 -4.929 -14.926 1.00 71.81 222 CYS A O 1
ATOM 1782 N N . LEU A 1 223 ? 16.248 -6.493 -16.505 1.00 80.12 223 LEU A N 1
ATOM 1783 C CA . LEU A 1 223 ? 15.243 -7.420 -15.983 1.00 80.12 223 LEU A CA 1
ATOM 1784 C C . LEU A 1 223 ? 15.736 -8.117 -14.700 1.00 80.12 223 LEU A C 1
ATOM 1786 O O . LEU A 1 223 ? 16.938 -8.374 -14.567 1.00 80.12 223 LEU A O 1
ATOM 1790 N N . PRO A 1 224 ? 14.828 -8.477 -13.770 1.00 84.12 224 PRO A N 1
ATOM 1791 C CA . PRO A 1 224 ? 15.187 -9.258 -12.594 1.00 84.12 224 PRO A CA 1
ATOM 1792 C C . PRO A 1 224 ? 15.917 -10.563 -12.949 1.00 84.12 224 PRO A C 1
ATOM 1794 O O . PRO A 1 224 ? 15.490 -11.296 -13.844 1.00 84.12 224 PRO A O 1
ATOM 1797 N N . PRO A 1 225 ? 17.000 -10.926 -12.239 1.00 85.12 225 PRO A N 1
ATOM 1798 C CA . PRO A 1 225 ? 17.794 -12.106 -12.580 1.00 85.12 225 PRO A CA 1
ATOM 1799 C C . PRO A 1 225 ? 17.030 -13.424 -12.386 1.00 85.12 225 PRO A C 1
ATOM 1801 O O . PRO A 1 225 ? 17.348 -14.410 -13.054 1.00 85.12 225 PRO A O 1
ATOM 1804 N N . LEU A 1 226 ? 16.034 -13.436 -11.495 1.00 87.25 226 LEU A N 1
ATOM 1805 C CA . LEU A 1 226 ? 15.194 -14.589 -11.160 1.00 87.25 226 LEU A CA 1
ATOM 1806 C C . LEU A 1 226 ? 13.801 -14.524 -11.806 1.00 87.25 226 LEU A C 1
ATOM 1808 O O . LEU A 1 226 ? 12.897 -15.218 -11.347 1.00 87.25 226 LEU A O 1
ATOM 1812 N N . LEU A 1 227 ? 13.614 -13.690 -12.834 1.00 85.75 227 LEU A N 1
ATOM 1813 C CA . LEU A 1 227 ? 12.319 -13.511 -13.480 1.00 85.75 227 LEU A CA 1
ATOM 1814 C C . LEU A 1 227 ? 11.821 -14.828 -14.093 1.00 85.75 227 LEU A C 1
ATOM 1816 O O . LEU A 1 227 ? 12.515 -15.479 -14.869 1.00 85.75 227 LEU A O 1
ATOM 1820 N N . GLU A 1 228 ? 10.605 -15.215 -13.746 1.00 87.56 228 GLU A N 1
ATOM 1821 C CA . GLU A 1 228 ? 9.895 -16.383 -14.270 1.00 87.56 228 GLU A CA 1
ATOM 1822 C C . GLU A 1 228 ? 8.794 -15.947 -15.239 1.00 87.56 228 GLU A C 1
ATOM 1824 O O . GLU A 1 228 ? 8.568 -16.600 -16.255 1.00 87.56 228 GLU A O 1
ATOM 1829 N N . GLU A 1 229 ? 8.138 -14.821 -14.948 1.00 82.88 229 GLU A N 1
ATOM 1830 C CA . GLU A 1 229 ? 6.974 -14.329 -15.678 1.00 82.88 229 GLU A CA 1
ATOM 1831 C C . GLU A 1 229 ? 7.085 -12.816 -15.906 1.00 82.88 229 GLU A C 1
ATOM 1833 O O . GLU A 1 229 ? 7.237 -12.043 -14.958 1.00 82.88 229 GLU A O 1
ATOM 1838 N N . LEU A 1 230 ? 7.002 -12.402 -17.172 1.00 85.06 230 LEU A N 1
ATOM 1839 C CA . LEU A 1 230 ? 6.936 -11.002 -17.585 1.00 85.06 230 LEU A CA 1
ATOM 1840 C C . LEU A 1 230 ? 5.664 -10.787 -18.395 1.00 85.06 230 LEU A C 1
ATOM 1842 O O . LEU A 1 230 ? 5.496 -11.389 -19.459 1.00 85.06 230 LEU A O 1
ATOM 1846 N N . ILE A 1 231 ? 4.789 -9.916 -17.903 1.00 81.62 231 ILE A N 1
ATOM 1847 C CA . ILE A 1 231 ? 3.568 -9.523 -18.601 1.00 81.62 231 ILE A CA 1
ATOM 1848 C C . ILE A 1 231 ? 3.604 -8.020 -18.824 1.00 81.62 231 ILE A C 1
ATOM 1850 O O . ILE A 1 231 ? 3.618 -7.238 -17.876 1.00 81.62 231 ILE A O 1
ATOM 1854 N N . LEU A 1 232 ? 3.619 -7.662 -20.104 1.00 81.81 232 LEU A N 1
ATOM 1855 C CA . LEU A 1 232 ? 3.470 -6.306 -20.602 1.00 81.81 232 LEU A CA 1
ATOM 1856 C C . LEU A 1 232 ? 2.127 -6.250 -21.335 1.00 81.81 232 LEU A C 1
ATOM 1858 O O . LEU A 1 232 ? 1.927 -6.994 -22.301 1.00 81.81 232 LEU A O 1
ATOM 1862 N N . ASP A 1 233 ? 1.208 -5.428 -20.846 1.00 76.62 233 ASP A N 1
ATOM 1863 C CA . ASP A 1 233 ? -0.080 -5.145 -21.492 1.00 76.62 233 ASP A CA 1
ATOM 1864 C C . ASP A 1 233 ? -0.209 -3.628 -21.718 1.00 76.62 233 ASP A C 1
ATOM 1866 O O . ASP A 1 233 ? 0.543 -2.846 -21.132 1.00 76.62 233 ASP A O 1
ATOM 1870 N N . GLY A 1 234 ? -1.104 -3.211 -22.612 1.00 79.50 234 GLY A N 1
ATOM 1871 C CA . GLY A 1 234 ? -1.294 -1.789 -22.918 1.00 79.50 234 GLY A CA 1
ATOM 1872 C C . GLY A 1 234 ? -0.020 -1.083 -23.411 1.00 79.50 234 GLY A C 1
ATOM 1873 O O . GLY A 1 234 ? 0.820 -1.686 -24.087 1.00 79.50 234 GLY A O 1
ATOM 1874 N N . ASP A 1 235 ? 0.115 0.207 -23.095 1.00 78.12 235 ASP A N 1
ATOM 1875 C CA . ASP A 1 235 ? 1.320 0.993 -23.403 1.00 78.12 235 ASP A CA 1
ATOM 1876 C C . ASP A 1 235 ? 2.349 0.856 -22.272 1.00 78.12 235 ASP A C 1
ATOM 1878 O O . ASP A 1 235 ? 2.337 1.620 -21.314 1.00 78.12 235 ASP A O 1
ATOM 1882 N N . ALA A 1 236 ? 3.216 -0.155 -22.336 1.00 68.88 236 ALA A N 1
ATOM 1883 C CA . ALA A 1 236 ? 4.259 -0.406 -21.333 1.00 68.88 236 ALA A CA 1
ATOM 1884 C C . ALA A 1 236 ? 5.592 0.324 -21.626 1.00 68.88 236 ALA A C 1
ATOM 1886 O O . ALA A 1 236 ? 6.640 -0.059 -21.098 1.00 68.88 236 ALA A O 1
ATOM 1887 N N . GLY A 1 237 ? 5.565 1.351 -22.483 1.00 67.50 237 GLY A N 1
ATOM 1888 C CA . GLY A 1 237 ? 6.701 2.221 -22.763 1.00 67.50 237 GLY A CA 1
ATOM 1889 C C . GLY A 1 237 ? 7.830 1.604 -23.582 1.00 67.50 237 GLY A C 1
ATOM 1890 O O . GLY A 1 237 ? 7.651 0.635 -24.323 1.00 67.50 237 GLY A O 1
ATOM 1891 N N . GLY A 1 238 ? 9.038 2.170 -23.442 1.00 56.19 238 GLY A N 1
ATOM 1892 C CA . GLY A 1 238 ? 10.251 1.782 -24.187 1.00 56.19 238 GLY A CA 1
ATOM 1893 C C . GLY A 1 238 ? 10.678 0.311 -24.041 1.00 56.19 238 GLY A C 1
ATOM 1894 O O . GLY A 1 238 ? 11.615 -0.130 -24.708 1.00 56.19 238 GLY A O 1
ATOM 1895 N N . MET A 1 239 ? 9.975 -0.468 -23.215 1.00 56.59 239 MET A N 1
ATOM 1896 C CA . MET A 1 239 ? 10.087 -1.923 -23.140 1.00 56.59 239 MET A CA 1
ATOM 1897 C C . MET A 1 239 ? 9.692 -2.643 -24.426 1.00 56.59 239 MET A C 1
ATOM 1899 O O . MET A 1 239 ? 10.208 -3.730 -24.680 1.00 56.59 239 MET A O 1
ATOM 1903 N N . ASP A 1 240 ? 8.855 -2.050 -25.276 1.00 45.97 240 ASP A N 1
ATOM 1904 C CA . ASP A 1 240 ? 8.506 -2.659 -26.567 1.00 45.97 240 ASP A CA 1
ATOM 1905 C C . ASP A 1 240 ? 9.718 -2.736 -27.529 1.00 45.97 240 ASP A C 1
ATOM 1907 O O . ASP A 1 240 ? 9.735 -3.573 -28.432 1.00 45.97 240 ASP A O 1
ATOM 1911 N N . SER A 1 241 ? 10.786 -1.954 -27.291 1.00 43.00 241 SER A N 1
ATOM 1912 C CA . SER A 1 241 ? 12.072 -2.053 -28.010 1.00 43.00 241 SER A CA 1
ATOM 1913 C C . SER A 1 241 ? 13.058 -3.055 -27.383 1.00 43.00 241 SER A C 1
ATOM 1915 O O . SER A 1 241 ? 14.138 -3.275 -27.930 1.00 43.00 241 SER A O 1
ATOM 1917 N N . THR A 1 242 ? 12.730 -3.681 -26.247 1.00 44.34 242 THR A N 1
ATOM 1918 C CA . THR A 1 242 ? 13.659 -4.537 -25.475 1.00 44.34 242 THR A CA 1
ATOM 1919 C C . THR A 1 242 ? 13.758 -5.978 -25.981 1.00 44.34 242 THR A C 1
ATOM 1921 O O . THR A 1 242 ? 14.209 -6.870 -25.259 1.00 44.34 242 THR A O 1
ATOM 1924 N N . ALA A 1 243 ? 13.445 -6.201 -27.262 1.00 43.16 243 ALA A N 1
ATOM 1925 C CA . ALA A 1 243 ? 13.818 -7.424 -27.976 1.00 43.16 243 ALA A CA 1
ATOM 1926 C C . ALA A 1 243 ? 15.319 -7.763 -27.805 1.00 43.16 243 ALA A C 1
ATOM 1928 O O . ALA A 1 243 ? 15.680 -8.938 -27.815 1.00 43.16 243 ALA A O 1
ATOM 1929 N N . ASP A 1 244 ? 16.166 -6.762 -27.530 1.00 39.53 244 ASP A N 1
ATOM 1930 C CA . ASP A 1 244 ? 17.593 -6.934 -27.234 1.00 39.53 244 ASP A CA 1
ATOM 1931 C C . ASP A 1 244 ? 17.908 -7.434 -25.801 1.00 39.53 244 ASP A C 1
ATOM 1933 O O . ASP A 1 244 ? 18.942 -8.066 -25.594 1.00 39.53 244 ASP A O 1
ATOM 1937 N N . LEU A 1 245 ? 17.033 -7.225 -24.803 1.00 45.94 245 LEU A N 1
ATOM 1938 C CA . LEU A 1 245 ? 17.227 -7.707 -23.415 1.00 45.94 245 LEU A CA 1
ATOM 1939 C C . LEU A 1 245 ? 16.752 -9.153 -23.205 1.00 45.94 245 LEU A C 1
ATOM 1941 O O . LEU A 1 245 ? 17.173 -9.814 -22.256 1.00 45.94 245 LEU A O 1
ATOM 1945 N N . LEU A 1 246 ? 15.879 -9.653 -24.082 1.00 46.41 246 LEU A N 1
ATOM 1946 C CA . LEU A 1 246 ? 15.312 -11.004 -24.007 1.00 46.41 246 LEU A CA 1
ATOM 1947 C C . LEU A 1 246 ? 16.204 -12.077 -24.654 1.00 46.41 246 LEU A C 1
ATOM 1949 O O . LEU A 1 246 ? 15.866 -13.259 -24.610 1.00 46.41 246 LEU A O 1
ATOM 1953 N N . CYS A 1 247 ? 17.347 -11.697 -25.231 1.00 40.38 247 CYS A N 1
ATOM 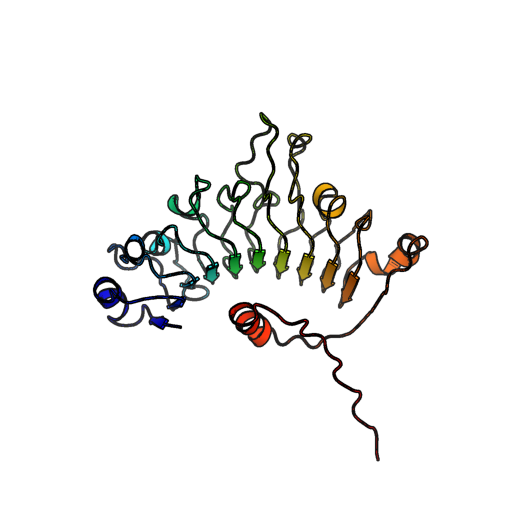1954 C CA . CYS A 1 247 ? 18.168 -12.599 -26.040 1.00 40.38 247 CYS A CA 1
ATOM 1955 C C . CYS A 1 247 ? 18.976 -13.643 -25.238 1.00 40.38 247 CYS A C 1
ATOM 1957 O O . CYS A 1 247 ? 19.646 -14.468 -25.849 1.00 40.38 247 CYS A O 1
ATOM 1959 N N . ASP A 1 248 ? 18.906 -13.651 -23.898 1.00 39.62 248 ASP A N 1
ATOM 1960 C CA . ASP A 1 248 ? 19.756 -14.530 -23.070 1.00 39.62 248 ASP A CA 1
ATOM 1961 C C . ASP A 1 248 ? 19.002 -15.460 -22.098 1.00 39.62 248 ASP A C 1
ATOM 1963 O O . ASP A 1 248 ? 19.619 -16.222 -21.352 1.00 39.62 248 ASP A O 1
ATOM 1967 N N . LYS A 1 249 ? 17.660 -15.454 -22.082 1.00 39.03 249 LYS A N 1
ATOM 1968 C CA . LYS A 1 249 ? 16.886 -16.360 -21.213 1.00 39.03 249 LYS A CA 1
ATOM 1969 C C . LYS A 1 249 ? 15.579 -16.816 -21.853 1.00 39.03 249 LYS A C 1
ATOM 1971 O O . LYS A 1 249 ? 14.845 -16.032 -22.444 1.00 39.03 249 LYS A O 1
ATOM 1976 N N . SER A 1 250 ? 15.276 -18.102 -21.679 1.00 37.06 250 SER A N 1
ATOM 1977 C CA . SER A 1 250 ? 14.050 -18.787 -22.106 1.00 37.06 250 SER A CA 1
ATOM 1978 C C . SER A 1 250 ? 12.816 -18.308 -21.323 1.00 37.06 250 SER A C 1
ATOM 1980 O O . SER A 1 250 ? 12.215 -19.070 -20.565 1.00 37.06 250 SER A O 1
ATOM 1982 N N . HIS A 1 251 ? 12.468 -17.030 -21.440 1.00 44.06 251 HIS A N 1
ATOM 1983 C CA . HIS A 1 251 ? 11.297 -16.452 -20.792 1.00 44.06 251 HIS A CA 1
ATOM 1984 C C . HIS A 1 251 ? 10.063 -16.610 -21.683 1.00 44.06 251 HIS A C 1
ATOM 1986 O O . HIS A 1 251 ? 10.105 -16.364 -22.889 1.00 44.06 251 HIS A O 1
ATOM 1992 N N . THR A 1 252 ? 8.939 -17.012 -21.091 1.00 38.88 252 THR A N 1
ATOM 1993 C CA . THR A 1 252 ? 7.644 -17.016 -21.774 1.00 38.88 252 THR A CA 1
ATOM 1994 C C . THR A 1 252 ? 7.114 -15.590 -21.840 1.00 38.88 252 THR A C 1
ATOM 1996 O O . THR A 1 252 ? 6.517 -15.094 -20.888 1.00 38.88 252 THR A O 1
ATOM 1999 N N . TYR A 1 253 ? 7.350 -14.926 -22.969 1.00 38.09 253 TYR A N 1
ATOM 2000 C CA . TYR A 1 253 ? 6.705 -13.666 -23.318 1.00 38.09 253 TYR A CA 1
ATOM 2001 C C . TYR A 1 253 ? 5.255 -13.942 -23.731 1.00 38.09 253 TYR A C 1
ATOM 2003 O O . TYR A 1 253 ? 5.003 -14.729 -24.645 1.00 38.09 253 TYR A O 1
ATOM 2011 N N . SER A 1 254 ? 4.291 -13.313 -23.062 1.00 37.22 254 SER A N 1
ATOM 2012 C CA . SER A 1 254 ? 2.873 -13.456 -23.393 1.00 37.22 254 SER A CA 1
ATOM 2013 C C . SER A 1 254 ? 2.202 -12.087 -23.436 1.00 37.22 254 SER A C 1
ATOM 2015 O O . SER A 1 254 ? 1.722 -11.599 -22.418 1.00 37.22 254 SER A O 1
ATOM 2017 N N . LYS A 1 255 ? 2.112 -11.497 -24.634 1.00 34.22 255 LYS A N 1
ATOM 2018 C CA . LYS A 1 255 ? 1.260 -10.331 -24.914 1.00 34.22 255 LYS A CA 1
ATOM 2019 C C . LYS A 1 255 ? -0.194 -10.820 -24.961 1.00 34.22 255 LYS A C 1
ATOM 2021 O O . LYS A 1 255 ? -0.602 -11.467 -25.926 1.00 34.22 255 LYS A O 1
ATOM 2026 N N . ARG A 1 256 ? -0.956 -10.619 -23.885 1.00 33.66 256 ARG A N 1
ATOM 2027 C CA . ARG A 1 256 ? -2.390 -10.958 -23.802 1.00 33.66 256 ARG A CA 1
ATOM 2028 C C . ARG A 1 256 ? -3.153 -9.681 -23.483 1.00 33.66 256 ARG A C 1
ATOM 2030 O O . ARG A 1 256 ? -2.861 -9.083 -22.462 1.00 33.66 256 ARG A O 1
ATOM 2037 N N . CYS A 1 257 ? -4.127 -9.318 -24.318 1.00 29.12 257 CYS A N 1
ATOM 2038 C CA . CYS A 1 257 ? -5.085 -8.264 -23.993 1.00 29.12 257 CYS A CA 1
ATOM 2039 C C . CYS A 1 257 ? -6.104 -8.810 -22.993 1.00 29.12 257 CYS A C 1
ATOM 2041 O O . CYS A 1 257 ? -6.877 -9.713 -23.333 1.00 29.12 257 CYS A O 1
ATOM 2043 N N . TRP A 1 258 ? -6.130 -8.256 -21.786 1.00 36.59 258 TRP A N 1
ATOM 2044 C CA . TRP A 1 258 ? -7.163 -8.563 -20.802 1.00 36.59 258 TRP A CA 1
ATOM 2045 C C . TRP A 1 258 ? -8.152 -7.397 -20.711 1.00 36.59 258 TRP A C 1
ATOM 2047 O O . TRP A 1 258 ? -7.783 -6.276 -20.375 1.00 36.59 258 TRP A O 1
ATOM 2057 N N . CYS A 1 259 ? -9.441 -7.647 -20.962 1.00 29.27 259 CYS A N 1
ATOM 2058 C CA . CYS A 1 259 ? -10.486 -6.725 -20.516 1.00 29.27 259 CYS A CA 1
ATOM 2059 C C . CYS A 1 259 ? -10.634 -6.878 -18.993 1.00 29.27 259 CYS A C 1
ATOM 2061 O O . CYS A 1 259 ? -11.324 -7.782 -18.526 1.00 29.27 259 CYS A O 1
ATOM 2063 N N . PHE A 1 260 ? -9.949 -6.037 -18.218 1.00 41.19 260 PHE A N 1
ATOM 2064 C CA . PHE A 1 260 ? -10.037 -6.034 -16.757 1.00 41.19 260 PHE A CA 1
ATOM 2065 C C . PHE A 1 260 ? -11.276 -5.263 -16.277 1.00 41.19 260 PHE A C 1
ATOM 2067 O O . PHE A 1 260 ? -11.333 -4.040 -16.394 1.00 41.19 260 PHE A O 1
ATOM 2074 N N . ASP A 1 261 ? -12.252 -5.960 -15.685 1.00 37.97 261 ASP A N 1
ATOM 2075 C CA . ASP A 1 261 ? -13.279 -5.310 -14.863 1.00 37.97 261 ASP A CA 1
ATOM 2076 C C . ASP A 1 261 ? -12.720 -5.065 -13.450 1.00 37.97 261 ASP A C 1
ATOM 2078 O O . ASP A 1 261 ? -12.521 -5.967 -12.632 1.00 37.97 261 ASP A O 1
ATOM 2082 N N . MET A 1 262 ? -12.413 -3.798 -13.202 1.00 44.31 262 MET A N 1
ATOM 2083 C CA . MET A 1 262 ? -11.716 -3.271 -12.032 1.00 44.31 262 MET A CA 1
ATOM 2084 C C . MET A 1 262 ? -12.512 -3.400 -10.725 1.00 44.31 262 MET A C 1
ATOM 2086 O O . MET A 1 262 ? -11.932 -3.521 -9.643 1.00 44.31 262 MET A O 1
ATOM 2090 N N . ARG A 1 263 ? -13.849 -3.420 -10.810 1.00 38.56 263 ARG A N 1
ATOM 2091 C CA . ARG A 1 263 ? -14.713 -3.584 -9.632 1.00 38.56 263 ARG A CA 1
ATOM 2092 C C . ARG A 1 263 ? -14.588 -4.998 -9.066 1.00 38.56 263 ARG A C 1
ATOM 2094 O O . ARG A 1 263 ? -14.456 -5.165 -7.856 1.00 38.56 263 ARG A O 1
ATOM 2101 N N . LEU A 1 264 ? -14.494 -5.981 -9.963 1.00 39.09 264 LEU A N 1
ATOM 2102 C CA . LEU A 1 264 ? -14.242 -7.377 -9.627 1.00 39.09 264 LEU A CA 1
ATOM 2103 C C . LEU A 1 264 ? -12.842 -7.588 -9.050 1.00 39.09 264 LEU A C 1
ATOM 2105 O O . LEU A 1 264 ? -12.725 -8.332 -8.097 1.00 39.09 264 LEU A O 1
ATOM 2109 N N . LEU A 1 265 ? -11.777 -6.934 -9.525 1.00 45.38 265 LEU A N 1
ATOM 2110 C CA . LEU A 1 265 ? -10.447 -7.099 -8.906 1.00 45.38 265 LEU A CA 1
ATOM 2111 C C . LEU A 1 265 ? -10.371 -6.558 -7.472 1.00 45.38 265 LEU A C 1
ATOM 2113 O O . LEU A 1 265 ? -9.744 -7.180 -6.614 1.00 45.38 265 LEU A O 1
ATOM 2117 N N . MET A 1 266 ? -11.013 -5.418 -7.208 1.00 42.12 266 MET A N 1
ATOM 2118 C CA . MET A 1 266 ? -11.085 -4.835 -5.866 1.00 42.12 266 MET A CA 1
ATOM 2119 C C . MET A 1 266 ? -11.900 -5.734 -4.918 1.00 42.12 266 MET A C 1
ATOM 2121 O O . MET A 1 266 ? -11.469 -5.960 -3.788 1.00 42.12 266 MET A O 1
ATOM 2125 N N . GLU A 1 267 ? -13.002 -6.328 -5.393 1.00 37.62 267 GLU A N 1
ATOM 2126 C CA . GLU A 1 267 ? -13.815 -7.303 -4.640 1.00 37.62 267 GLU A CA 1
ATOM 2127 C C . GLU A 1 267 ? -13.124 -8.677 -4.490 1.00 37.62 267 GLU A C 1
ATOM 2129 O O . GLU A 1 267 ? -13.120 -9.261 -3.409 1.00 37.62 267 GLU A O 1
ATOM 2134 N N . LEU A 1 268 ? -12.450 -9.178 -5.529 1.00 37.12 268 LEU A N 1
ATOM 2135 C CA . LEU A 1 268 ? -11.757 -10.475 -5.544 1.00 37.12 268 LEU A CA 1
ATOM 2136 C C . LEU A 1 268 ? -10.436 -10.450 -4.765 1.00 37.12 268 LEU A C 1
ATOM 2138 O O . LEU A 1 268 ? -10.019 -11.485 -4.243 1.00 37.12 268 LEU A O 1
ATOM 2142 N N . SER A 1 269 ? -9.798 -9.280 -4.616 1.00 41.28 269 SER A N 1
ATOM 2143 C CA . SER A 1 269 ? -8.667 -9.104 -3.689 1.00 41.28 269 SER A CA 1
ATOM 2144 C C . SER A 1 269 ? -9.067 -9.370 -2.229 1.00 41.28 269 SER A C 1
ATOM 2146 O O . SER A 1 269 ? -8.217 -9.718 -1.404 1.00 41.28 269 SER A O 1
ATOM 2148 N N . TYR A 1 270 ? -10.367 -9.247 -1.933 1.00 36.94 270 TYR A N 1
ATOM 2149 C CA . TYR A 1 270 ? -10.971 -9.417 -0.617 1.00 36.94 270 TYR A CA 1
ATOM 2150 C C . TYR A 1 270 ? -11.315 -10.884 -0.283 1.00 36.94 270 TYR A C 1
ATOM 2152 O O . TYR A 1 270 ? -11.301 -11.251 0.897 1.00 36.94 270 TYR A O 1
ATOM 2160 N N . GLU A 1 271 ? -11.583 -11.736 -1.285 1.00 34.16 271 GLU A N 1
ATOM 2161 C CA . GLU A 1 271 ? -12.041 -13.127 -1.084 1.00 34.16 271 GLU A CA 1
ATOM 2162 C C . GLU A 1 271 ? -11.031 -14.225 -1.454 1.00 34.16 271 GLU A C 1
ATOM 2164 O O . GLU A 1 271 ? -11.127 -15.329 -0.919 1.00 34.16 271 GLU A O 1
ATOM 2169 N N . LEU A 1 272 ? -10.042 -13.970 -2.314 1.00 35.59 272 LEU A N 1
ATOM 2170 C CA . LEU A 1 272 ? -9.220 -15.051 -2.867 1.00 35.59 272 LEU A CA 1
ATOM 2171 C C . LEU A 1 272 ? -7.831 -15.132 -2.218 1.00 35.59 272 LEU A C 1
ATOM 2173 O O . LEU A 1 272 ? -6.867 -14.493 -2.644 1.00 35.59 272 LEU A O 1
ATOM 2177 N N . GLU A 1 273 ? -7.725 -15.965 -1.178 1.00 35.81 273 GLU A N 1
ATOM 2178 C CA . GLU A 1 273 ? -6.439 -16.424 -0.625 1.00 35.81 273 GLU A CA 1
ATOM 2179 C C . GLU A 1 273 ? -5.683 -17.377 -1.561 1.00 35.81 273 GLU A C 1
ATOM 2181 O O . GLU A 1 273 ? -4.466 -17.499 -1.451 1.00 35.81 273 GLU A O 1
ATOM 2186 N N . GLU A 1 274 ? -6.346 -17.973 -2.542 1.00 33.75 274 GLU A N 1
ATOM 2187 C CA . GLU A 1 274 ? -5.738 -18.795 -3.580 1.00 33.75 274 GLU A CA 1
ATOM 2188 C C . GLU A 1 274 ? -6.567 -18.598 -4.848 1.00 33.75 274 GLU A C 1
ATOM 2190 O O . GLU A 1 274 ? -7.788 -18.634 -4.767 1.00 33.75 274 GLU A O 1
ATOM 2195 N N . ILE A 1 275 ? -5.921 -18.331 -5.987 1.00 27.12 275 ILE A N 1
ATOM 2196 C CA . ILE A 1 275 ? -6.289 -18.750 -7.353 1.00 27.12 275 ILE A CA 1
ATOM 2197 C C . ILE A 1 275 ? -5.506 -17.871 -8.341 1.00 27.12 275 ILE A C 1
ATOM 2199 O O . ILE A 1 275 ? -5.603 -16.644 -8.363 1.00 27.12 275 ILE A O 1
ATOM 2203 N N . ASN A 1 276 ? -4.741 -18.545 -9.199 1.00 34.50 276 ASN A N 1
ATOM 2204 C CA . ASN A 1 276 ? -4.400 -18.074 -10.534 1.00 34.50 276 ASN A CA 1
ATOM 2205 C C . ASN A 1 276 ? -5.704 -17.737 -11.282 1.00 34.50 276 ASN A C 1
ATOM 2207 O O . ASN A 1 276 ? -6.268 -18.613 -11.935 1.00 34.50 276 ASN A O 1
ATOM 2211 N N . VAL A 1 277 ? -6.222 -16.510 -11.192 1.00 30.80 277 VAL A N 1
ATOM 2212 C CA . VAL A 1 277 ? -7.390 -16.102 -11.996 1.00 30.80 277 VAL A CA 1
ATOM 2213 C C . VAL A 1 277 ? -6.907 -15.707 -13.390 1.00 30.80 277 VAL A C 1
ATOM 2215 O O . VAL A 1 277 ? -7.064 -14.572 -13.801 1.00 30.80 277 VAL A O 1
ATOM 2218 N N . PHE A 1 278 ? -6.265 -16.627 -14.109 1.00 37.84 278 PHE A N 1
ATOM 2219 C CA . PHE A 1 278 ? -5.941 -16.451 -15.529 1.00 37.84 278 PHE A CA 1
ATOM 2220 C C . PHE A 1 278 ? -6.038 -17.798 -16.256 1.00 37.84 278 PHE A C 1
ATOM 2222 O O . PHE A 1 278 ? -5.100 -18.241 -16.918 1.00 37.84 278 PHE A O 1
ATOM 2229 N N . THR A 1 279 ? -7.176 -18.480 -16.112 1.00 30.58 279 THR A N 1
ATOM 2230 C CA . THR A 1 279 ? -7.568 -19.544 -17.042 1.00 30.58 279 THR A CA 1
ATOM 2231 C C . THR A 1 279 ? -8.226 -18.942 -18.282 1.00 30.58 279 THR A C 1
ATOM 2233 O O . THR A 1 279 ? -8.941 -17.944 -18.226 1.00 30.58 279 THR A O 1
ATOM 2236 N N . GLU A 1 280 ? -7.896 -19.549 -19.418 1.00 37.25 280 GLU A N 1
ATOM 2237 C CA . GLU A 1 280 ? -8.221 -19.162 -20.787 1.00 37.25 280 GLU A CA 1
ATOM 2238 C C . GLU A 1 280 ? -9.714 -18.853 -20.991 1.00 37.25 280 GLU A C 1
ATOM 2240 O O . GLU A 1 280 ? -10.563 -19.739 -20.903 1.00 37.25 280 GLU A O 1
ATOM 2245 N N . ALA A 1 281 ? -10.040 -17.613 -21.363 1.00 30.83 281 ALA A N 1
ATOM 2246 C CA . ALA A 1 281 ? -11.287 -17.350 -22.070 1.00 30.83 281 ALA A CA 1
ATOM 2247 C C . ALA A 1 281 ? -11.102 -17.837 -23.515 1.00 30.83 281 ALA A C 1
ATOM 2249 O O . ALA A 1 281 ? -10.400 -17.220 -24.319 1.00 30.83 281 ALA A O 1
ATOM 2250 N N . GLY A 1 282 ? -11.673 -19.008 -23.802 1.00 29.17 282 GLY A N 1
ATOM 2251 C CA . GLY A 1 282 ? -11.667 -19.630 -25.118 1.00 29.17 282 GLY A CA 1
ATOM 2252 C C . GLY A 1 282 ? -12.166 -18.686 -26.214 1.00 29.17 282 GLY A C 1
ATOM 2253 O O . GLY A 1 282 ? -13.055 -17.861 -26.008 1.00 29.17 282 GLY A O 1
ATOM 2254 N N . LYS A 1 283 ? -11.571 -18.835 -27.401 1.00 28.97 283 LYS A N 1
ATOM 2255 C CA . LYS A 1 283 ? -12.028 -18.211 -28.648 1.00 28.97 283 LYS A CA 1
ATOM 2256 C C . LYS A 1 283 ? -13.549 -18.382 -28.790 1.00 28.97 283 LYS A C 1
ATOM 2258 O O . LYS A 1 283 ? -14.019 -19.507 -28.621 1.00 28.97 283 LYS A O 1
ATOM 2263 N N . PRO A 1 284 ? -14.315 -17.345 -29.174 1.00 28.98 284 PRO A N 1
ATOM 2264 C CA . PRO A 1 284 ? -15.661 -17.577 -29.660 1.00 28.98 284 PRO A CA 1
ATOM 2265 C C . PRO A 1 284 ? -15.558 -18.380 -30.958 1.00 28.98 284 PRO A C 1
ATOM 2267 O O . PRO A 1 284 ? -14.902 -17.970 -31.922 1.00 28.98 284 PRO A O 1
ATOM 2270 N N . ASP A 1 285 ? -16.171 -19.556 -30.921 1.00 30.39 285 ASP A N 1
ATOM 2271 C CA . ASP A 1 285 ? -16.360 -20.455 -32.044 1.00 30.39 285 ASP A CA 1
ATOM 2272 C C . ASP A 1 285 ? -17.047 -19.678 -33.177 1.00 30.39 285 ASP A C 1
ATOM 2274 O O . ASP A 1 285 ? -18.177 -19.203 -33.040 1.00 30.39 285 ASP A O 1
ATOM 2278 N N . ARG A 1 286 ? -16.329 -19.457 -34.282 1.00 35.72 286 ARG A N 1
ATOM 2279 C CA . ARG A 1 286 ? -16.919 -18.877 -35.489 1.00 35.72 286 ARG A CA 1
ATOM 2280 C C . ARG A 1 286 ? -17.604 -20.007 -36.240 1.00 35.72 286 ARG A C 1
ATOM 2282 O O . ARG A 1 286 ? -16.976 -20.663 -37.065 1.00 35.72 286 ARG A O 1
ATOM 2289 N N . THR A 1 287 ? -18.893 -20.183 -35.985 1.00 37.22 287 THR A N 1
ATOM 2290 C CA . THR A 1 287 ? -19.799 -20.833 -36.932 1.00 37.22 287 THR A CA 1
ATOM 2291 C C . THR A 1 287 ? -20.847 -19.818 -37.384 1.00 37.22 287 THR A C 1
ATOM 2293 O O . THR A 1 287 ? -21.689 -19.373 -36.609 1.00 37.22 287 THR A O 1
ATOM 2296 N N . TRP A 1 288 ? -20.726 -19.415 -38.648 1.00 41.12 288 TRP A N 1
ATOM 2297 C CA . TRP A 1 288 ? -21.821 -18.978 -39.509 1.00 41.12 288 TRP A CA 1
ATOM 2298 C C . TRP A 1 288 ? -21.718 -19.809 -40.782 1.00 41.12 288 TRP A C 1
ATOM 2300 O O . TRP A 1 288 ? -20.568 -19.971 -41.259 1.00 41.12 288 TRP A O 1
#

Radius of gyration: 20.4 Å; chains: 1; bounding box: 51×40×62 Å

Foldseek 3Di:
DAEEEPPDCRLVCLVVPQPDAEEYEYEQQEAPDDPAASPQQNNLRYAEYEYYYDACDPPHQLPSVVRNLHHLNHQYYHYHRRAHQADDPSQLPPDPSHQHQYYYYELNQNHAAHHQQQQVANHAEYYYYNNQNYDLCRQHPPDDLPDLEEGNARHAEYEYYHNANNQHNDDDPSCPNYQYPQNHAYYAYYQHARHQEDPVSVQAHHHQEYHAENHANYDDPAGHPNHAYYEYEHRRHPCVVVPVRPPPDPHDYDHDDDPDPPVCVVVCVVPPPDDPPDDDPDDDDDDD

Sequence (288 aa):
MFVMSEEGCQLRELSNLSNLCGSLTITNIRGGGSKESKNLKSKEHIRKLQLDFVKYQRDDDGSAIELFEPHPNLEMFTILYYGGSKFPKWMEFQSSSIMLRRLQISECRNLEILPPWANLESLQCLLLAGLDSMSPMGLFNGLEASSTTVAYPNLKKLIIWDMKHWEEWVMEISCKNITVMPRLRDLHIYNCPILKSVPHQILSQSVRKLFINDCPELAISCLPPLLEELILDGDAGGMDSTADLLCDKSHTYSKRCWCFDMRLLMELSYELEEINVFTEAGKPDRTW

Organism: NCBI:txid39325

InterPro domains:
  IPR032675 Leucine-rich repeat domain superfamily [G3DSA:3.80.10.10] (5-242)
  IPR056789 R13L1/DRL21-like, LRR repeat region [PF25019] (11-129)

pLDDT: mean 75.2, std 20.12, range [27.12, 95.69]

Secondary structure (DSSP, 8-state):
-EEEESSSTHHHHGGG-TT--EEEEEEEE-TT---S----TT-TTEEEEEEEE-TT-TT--SGGGGGGPPPTT--EEEEES---SB--GGGG--STT----EEEEES-TT--B--SGGG-TT--EEEEE--TT--TTGGGTT--TTS--EESTT--EEEEE--TT-------GGGTTPEE-TT--EEEEES-TT-----HHHHTSS--EEEEES-TT---SS--TT--EEEEES--GGGGGGGGTSTTS--EE--------HHHHHHHHHH-SS--------------